Protein AF-A0A242DGH8-F1 (afdb_monomer_lite)

Structure (mmCIF, N/CA/C/O backbone):
data_AF-A0A242DGH8-F1
#
_entry.id   AF-A0A242DGH8-F1
#
loop_
_atom_site.group_PDB
_atom_site.id
_atom_site.type_symbol
_atom_site.label_atom_id
_atom_site.label_alt_id
_atom_site.label_comp_id
_atom_site.label_asym_id
_atom_site.label_entity_id
_atom_site.label_seq_id
_atom_site.pdbx_PDB_ins_code
_atom_site.Cartn_x
_atom_site.Cartn_y
_atom_site.Cartn_z
_atom_site.occupancy
_atom_site.B_iso_or_equiv
_atom_site.auth_seq_id
_atom_site.auth_comp_id
_atom_site.auth_asym_id
_atom_site.auth_atom_id
_atom_site.pdbx_PDB_model_num
ATOM 1 N N . MET A 1 1 ? 11.664 72.817 41.010 1.00 41.56 1 MET A N 1
ATOM 2 C CA . MET A 1 1 ? 10.674 72.096 40.176 1.00 41.56 1 MET A CA 1
ATOM 3 C C . MET A 1 1 ? 11.429 71.097 39.305 1.00 41.56 1 MET A C 1
ATOM 5 O O . MET A 1 1 ? 12.242 71.531 38.505 1.00 41.56 1 MET A O 1
ATOM 9 N N . LYS A 1 2 ? 11.275 69.780 39.518 1.00 47.41 2 LYS A N 1
ATOM 10 C CA . LYS A 1 2 ? 11.929 68.752 38.681 1.00 47.41 2 LYS A CA 1
ATOM 11 C C . LYS A 1 2 ? 10.976 68.347 37.551 1.00 47.41 2 LYS A C 1
ATOM 13 O O . LYS A 1 2 ? 9.856 67.927 37.830 1.00 47.41 2 LYS A O 1
ATOM 18 N N . ASN A 1 3 ? 11.429 68.499 36.306 1.00 51.12 3 ASN A N 1
ATOM 19 C CA . ASN A 1 3 ? 10.694 68.179 35.079 1.00 51.12 3 ASN A CA 1
ATOM 20 C C . ASN A 1 3 ? 10.286 66.696 35.050 1.00 51.12 3 ASN A C 1
ATOM 22 O O . ASN A 1 3 ? 11.120 65.825 34.815 1.00 51.12 3 ASN A O 1
ATOM 26 N N . LYS A 1 4 ? 8.997 66.404 35.262 1.00 53.72 4 LYS A N 1
ATOM 27 C CA . LYS A 1 4 ? 8.417 65.048 35.190 1.00 53.72 4 LYS A CA 1
ATOM 28 C C . LYS A 1 4 ? 7.975 64.635 33.772 1.00 53.72 4 LYS A C 1
ATOM 30 O O . LYS A 1 4 ? 7.229 63.676 33.627 1.00 53.72 4 LYS A O 1
ATOM 35 N N . ASN A 1 5 ? 8.453 65.309 32.723 1.00 55.81 5 ASN A N 1
ATOM 36 C CA . ASN A 1 5 ? 7.985 65.077 31.346 1.00 55.81 5 ASN A CA 1
ATOM 37 C C . ASN A 1 5 ? 8.895 64.155 30.509 1.00 55.81 5 ASN A C 1
ATOM 39 O O . ASN A 1 5 ? 8.556 63.847 29.373 1.00 55.81 5 ASN A O 1
ATOM 43 N N . GLY A 1 6 ? 10.031 63.691 31.046 1.00 59.19 6 GLY A N 1
ATOM 44 C CA . GLY A 1 6 ? 11.003 62.885 30.286 1.00 59.19 6 GLY A CA 1
ATOM 45 C C . GLY A 1 6 ? 10.765 61.368 30.283 1.00 59.19 6 GLY A C 1
ATOM 46 O O . GLY A 1 6 ? 11.287 60.678 29.418 1.00 59.19 6 GLY A O 1
ATOM 47 N N . ILE A 1 7 ? 9.984 60.836 31.230 1.00 63.03 7 ILE A N 1
ATOM 48 C CA . ILE A 1 7 ? 9.829 59.377 31.426 1.00 63.03 7 ILE A CA 1
ATOM 49 C C . ILE A 1 7 ? 8.569 58.843 30.725 1.00 63.03 7 ILE A C 1
ATOM 51 O O . ILE A 1 7 ? 8.541 57.704 30.267 1.00 63.03 7 ILE A O 1
ATOM 55 N N . LEU A 1 8 ? 7.539 59.682 30.585 1.00 63.22 8 LEU A N 1
ATOM 56 C CA . LEU A 1 8 ? 6.268 59.322 29.957 1.00 63.22 8 LEU A CA 1
ATOM 57 C C . LEU A 1 8 ? 6.404 58.826 28.499 1.00 63.22 8 LEU A C 1
ATOM 59 O O . LEU A 1 8 ? 5.854 57.766 28.206 1.00 63.22 8 LEU A O 1
ATOM 63 N N . PRO A 1 9 ? 7.149 59.494 27.592 1.00 68.50 9 PRO A N 1
ATOM 64 C CA . PRO A 1 9 ? 7.299 58.997 26.221 1.00 68.50 9 PRO A CA 1
ATOM 65 C C . PRO A 1 9 ? 8.072 57.671 26.151 1.00 68.50 9 PRO A C 1
ATOM 67 O O . PRO A 1 9 ? 7.765 56.829 25.312 1.00 68.50 9 PRO A O 1
ATOM 70 N N . ILE A 1 10 ? 9.017 57.450 27.070 1.00 69.81 10 ILE A N 1
ATOM 71 C CA . ILE A 1 10 ? 9.783 56.199 27.161 1.00 69.81 10 ILE A CA 1
ATOM 72 C C . ILE A 1 10 ? 8.872 55.055 27.620 1.00 69.81 10 ILE A C 1
ATOM 74 O O . ILE A 1 10 ? 8.892 53.987 27.018 1.00 69.81 10 ILE A O 1
ATOM 78 N N . LEU A 1 11 ? 8.021 55.293 28.625 1.00 68.12 11 LEU A N 1
ATOM 79 C CA . LEU A 1 11 ? 7.022 54.324 29.095 1.00 68.12 11 LEU A CA 1
ATOM 80 C C . LEU A 1 11 ? 5.982 53.968 28.020 1.00 68.12 11 LEU A C 1
ATOM 82 O O . LEU A 1 11 ? 5.580 52.814 27.912 1.00 68.12 11 LEU A O 1
ATOM 86 N N . LEU A 1 12 ? 5.553 54.936 27.205 1.00 73.62 12 LEU A N 1
ATOM 87 C CA . LEU A 1 12 ? 4.636 54.679 26.088 1.00 73.62 12 LEU A CA 1
ATOM 88 C C . LEU A 1 12 ? 5.301 53.870 24.963 1.00 73.62 12 LEU A C 1
ATOM 90 O O . LEU A 1 12 ? 4.677 52.961 24.409 1.00 73.62 12 LEU A O 1
ATOM 94 N N . MET A 1 13 ? 6.567 54.156 24.644 1.00 70.62 13 MET A N 1
ATOM 95 C CA . MET A 1 13 ? 7.325 53.378 23.658 1.00 70.62 13 MET A CA 1
ATOM 96 C C . MET A 1 13 ? 7.580 51.943 24.123 1.00 70.62 13 MET A C 1
ATOM 98 O O . MET A 1 13 ? 7.425 51.012 23.333 1.00 70.62 13 MET A O 1
ATOM 102 N N . THR A 1 14 ? 7.926 51.732 25.395 1.00 72.81 14 THR A N 1
ATOM 103 C CA . THR A 1 14 ? 8.126 50.373 25.921 1.00 72.81 14 THR A CA 1
ATOM 104 C C . THR A 1 14 ? 6.818 49.593 25.967 1.00 72.81 14 THR A C 1
ATOM 106 O O . THR A 1 14 ? 6.801 48.427 25.589 1.00 72.81 14 THR A O 1
ATOM 109 N N . LEU A 1 15 ? 5.701 50.226 26.337 1.00 80.69 15 LEU A N 1
ATOM 110 C CA . LEU A 1 15 ? 4.400 49.555 26.364 1.00 80.69 15 LEU A CA 1
ATOM 111 C C . LEU A 1 15 ? 3.930 49.143 24.961 1.00 80.69 15 LEU A C 1
ATOM 113 O O . LEU A 1 15 ? 3.464 48.024 24.777 1.00 80.69 15 LEU A O 1
ATOM 117 N N . THR A 1 16 ? 4.087 50.019 23.965 1.00 76.00 16 THR A N 1
ATOM 118 C CA . THR A 1 16 ? 3.682 49.743 22.572 1.00 76.00 16 THR A CA 1
ATOM 119 C C . THR A 1 16 ? 4.557 48.692 21.890 1.00 76.00 16 THR A C 1
ATOM 121 O O . THR A 1 16 ? 4.058 47.867 21.127 1.00 76.00 16 THR A O 1
ATOM 124 N N . THR A 1 17 ? 5.855 48.664 22.193 1.00 74.44 17 THR A N 1
ATOM 125 C CA . THR A 1 17 ? 6.743 47.596 21.710 1.00 74.44 17 THR A CA 1
ATOM 126 C C . THR A 1 17 ? 6.428 46.257 22.375 1.00 74.44 17 THR A C 1
ATOM 128 O O . THR A 1 17 ? 6.360 45.243 21.681 1.00 74.44 17 THR A O 1
ATOM 131 N N . LEU A 1 18 ? 6.134 46.234 23.681 1.00 79.12 18 LEU A N 1
ATOM 132 C CA . LEU A 1 18 ? 5.749 45.003 24.379 1.00 79.12 18 LEU A CA 1
ATOM 133 C C . LEU A 1 18 ? 4.418 44.428 23.867 1.00 79.12 18 LEU A C 1
ATOM 135 O O . LEU A 1 18 ? 4.283 43.211 23.715 1.00 79.12 18 LEU A O 1
ATOM 139 N N . THR A 1 19 ? 3.434 45.284 23.567 1.00 76.88 19 THR A N 1
ATOM 140 C CA . THR A 1 19 ? 2.148 44.836 23.009 1.00 76.88 19 THR A CA 1
ATOM 141 C C . THR A 1 19 ? 2.292 44.330 21.578 1.00 76.88 19 THR A C 1
ATOM 143 O O . THR A 1 19 ? 1.688 43.318 21.236 1.00 76.88 19 THR A O 1
ATOM 146 N N . ALA A 1 20 ? 3.136 44.958 20.755 1.00 78.94 20 ALA A N 1
ATOM 147 C CA . ALA A 1 20 ? 3.414 44.481 19.401 1.00 78.94 20 ALA A CA 1
ATOM 148 C C . ALA A 1 20 ? 4.108 43.107 19.403 1.00 78.94 20 ALA A C 1
ATOM 150 O O . ALA A 1 20 ? 3.718 42.221 18.642 1.00 78.94 20 ALA A O 1
ATOM 151 N N . ILE A 1 21 ? 5.085 42.903 20.294 1.00 80.50 21 ILE A N 1
ATOM 152 C CA . ILE A 1 21 ? 5.788 41.619 20.440 1.00 80.50 21 ILE A CA 1
ATOM 153 C C . ILE A 1 21 ? 4.828 40.527 20.919 1.00 80.50 21 ILE A C 1
ATOM 155 O O . ILE A 1 21 ? 4.822 39.432 20.361 1.00 80.50 21 ILE A O 1
ATOM 159 N N . THR A 1 22 ? 3.987 40.816 21.916 1.00 77.12 22 THR A N 1
ATOM 160 C CA . THR A 1 22 ? 3.023 39.827 22.429 1.00 77.12 22 THR A CA 1
ATOM 161 C C . THR A 1 22 ? 1.943 39.488 21.401 1.00 77.12 22 THR A C 1
ATOM 163 O O . THR A 1 22 ? 1.625 38.309 21.246 1.00 77.12 22 THR A O 1
ATOM 166 N N . LEU A 1 23 ? 1.438 40.463 20.631 1.00 77.81 23 LEU A N 1
ATOM 167 C CA . LEU A 1 23 ? 0.514 40.190 19.522 1.00 77.81 23 LEU A CA 1
ATOM 168 C C . LEU A 1 23 ? 1.163 39.324 18.441 1.00 77.81 23 LEU A C 1
ATOM 170 O O . LEU A 1 23 ? 0.546 38.373 17.965 1.00 77.81 23 LEU A O 1
ATOM 174 N N . TRP A 1 24 ? 2.401 39.641 18.057 1.00 80.56 24 TRP A N 1
ATOM 175 C CA . TRP A 1 24 ? 3.125 38.882 17.042 1.00 80.56 24 TRP A CA 1
ATOM 176 C C . TRP A 1 24 ? 3.386 37.447 17.503 1.00 80.56 24 TRP A C 1
ATOM 178 O O . TRP A 1 24 ? 3.066 36.511 16.776 1.00 80.56 24 TRP A O 1
ATOM 188 N N . TYR A 1 25 ? 3.857 37.262 18.739 1.00 77.00 25 TYR A N 1
ATOM 189 C CA . TYR A 1 25 ? 4.059 35.944 19.341 1.00 77.00 25 TYR A CA 1
ATOM 190 C C . TYR A 1 25 ? 2.759 35.128 19.373 1.00 77.00 25 TYR A C 1
ATOM 192 O O . TYR A 1 25 ? 2.745 33.968 18.970 1.00 77.00 25 TYR A O 1
ATOM 200 N N . PHE A 1 26 ? 1.636 35.746 19.756 1.00 74.00 26 PHE A N 1
ATOM 201 C CA . PHE A 1 26 ? 0.337 35.071 19.790 1.00 74.00 26 PHE A CA 1
ATOM 202 C C . PHE A 1 26 ? -0.171 34.690 18.392 1.00 74.00 26 PHE A C 1
ATOM 204 O O . PHE A 1 26 ? -0.739 33.614 18.212 1.00 74.00 26 PHE A O 1
ATOM 211 N N . LEU A 1 27 ? 0.049 35.545 17.387 1.00 69.69 27 LEU A N 1
ATOM 212 C CA . LEU A 1 27 ? -0.307 35.262 15.994 1.00 69.69 27 LEU A CA 1
ATOM 213 C C . LEU A 1 27 ? 0.568 34.162 15.386 1.00 69.69 27 LEU A C 1
ATOM 215 O O . LEU A 1 27 ? 0.045 33.311 14.669 1.00 69.69 27 LEU A O 1
ATOM 219 N N . VAL A 1 28 ? 1.871 34.152 15.683 1.00 70.56 28 VAL A N 1
ATOM 220 C CA . VAL A 1 28 ? 2.798 33.100 15.241 1.00 70.56 28 VAL A CA 1
ATOM 221 C C . VAL A 1 28 ? 2.423 31.767 15.878 1.00 70.56 28 VAL A C 1
ATOM 223 O O . VAL A 1 28 ? 2.199 30.811 15.143 1.00 70.56 28 VAL A O 1
ATOM 226 N N . ILE A 1 29 ? 2.214 31.724 17.199 1.00 66.88 29 ILE A N 1
ATOM 227 C CA . ILE A 1 29 ? 1.790 30.502 17.899 1.00 66.88 29 ILE A CA 1
ATOM 228 C C . ILE A 1 29 ? 0.443 30.009 17.392 1.00 66.88 29 ILE A C 1
ATOM 230 O O . ILE A 1 29 ? 0.299 28.825 17.116 1.00 66.88 29 ILE A O 1
ATOM 234 N N . LYS A 1 30 ? -0.556 30.885 17.223 1.00 61.06 30 LYS A N 1
ATOM 235 C CA . LYS A 1 30 ? -1.845 30.460 16.658 1.00 61.06 30 LYS A CA 1
ATOM 236 C C . LYS A 1 30 ? -1.694 29.910 15.246 1.00 61.06 30 LYS A C 1
ATOM 238 O O . LYS A 1 30 ? -2.382 28.958 14.902 1.00 61.06 30 LYS A O 1
ATOM 243 N N . LYS A 1 31 ? -0.823 30.500 14.426 1.00 53.38 31 LYS A N 1
ATOM 244 C CA . LYS A 1 31 ? -0.584 30.046 13.054 1.00 53.38 31 LYS A CA 1
ATOM 245 C C . LYS A 1 31 ? 0.166 28.714 13.016 1.00 53.38 31 LYS A C 1
ATOM 247 O O . LYS A 1 31 ? -0.149 27.886 12.168 1.00 53.38 31 LYS A O 1
ATOM 252 N N . GLU A 1 32 ? 1.125 28.500 13.910 1.00 51.72 32 GLU A N 1
ATOM 253 C CA . GLU A 1 32 ? 1.829 27.222 14.062 1.00 51.72 32 GLU A CA 1
ATOM 254 C C . GLU A 1 32 ? 0.907 26.142 14.632 1.00 51.72 32 GLU A C 1
ATOM 256 O O . GLU A 1 32 ? 0.823 25.060 14.061 1.00 51.72 32 GLU A O 1
ATOM 261 N N . ASN A 1 33 ? 0.114 26.461 15.656 1.00 50.31 33 ASN A N 1
ATOM 262 C CA . ASN A 1 33 ? -0.884 25.547 16.212 1.00 50.31 33 ASN A CA 1
ATOM 263 C C . ASN A 1 33 ? -1.972 25.199 15.191 1.00 50.31 33 ASN A C 1
ATOM 265 O O . ASN A 1 33 ? -2.314 24.033 15.069 1.00 50.31 33 ASN A O 1
ATOM 269 N N . ALA A 1 34 ? -2.457 26.160 14.398 1.00 48.59 34 ALA A N 1
ATOM 270 C CA . ALA A 1 34 ? -3.419 25.888 13.329 1.00 48.59 34 ALA A CA 1
ATOM 271 C C . ALA A 1 34 ? -2.808 25.042 12.200 1.00 48.59 34 ALA A C 1
ATOM 273 O O . ALA A 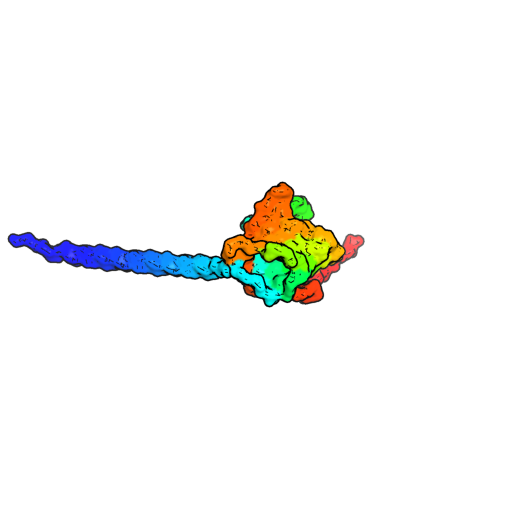1 34 ? -3.488 24.204 11.616 1.00 48.59 34 ALA A O 1
ATOM 274 N N . LYS A 1 35 ? -1.517 25.225 11.890 1.00 46.31 35 LYS A N 1
ATOM 275 C CA . LYS A 1 35 ? -0.805 24.338 10.959 1.00 46.31 35 LYS A CA 1
ATOM 276 C C . LYS A 1 35 ? -0.661 22.920 11.521 1.00 46.31 35 LYS A C 1
ATOM 278 O O . LYS A 1 35 ? -0.811 21.972 10.757 1.00 46.31 35 LYS A O 1
ATOM 283 N N . ASN A 1 36 ? -0.438 22.782 12.827 1.00 42.06 36 ASN A N 1
ATOM 284 C CA . ASN A 1 36 ? -0.327 21.488 13.503 1.00 42.06 36 ASN A CA 1
ATOM 285 C C . ASN A 1 36 ? -1.693 20.796 13.701 1.00 42.06 36 ASN A C 1
ATOM 287 O O . ASN A 1 36 ? -1.773 19.579 13.575 1.00 42.06 36 ASN A O 1
ATOM 291 N N . GLU A 1 37 ? -2.784 21.539 13.915 1.00 41.31 37 GLU A N 1
ATOM 292 C CA . GLU A 1 37 ? -4.157 20.996 13.938 1.00 41.31 37 GLU A CA 1
ATOM 293 C C . GLU A 1 37 ? -4.604 20.485 12.561 1.00 41.31 37 GLU A C 1
ATOM 295 O O . GLU A 1 37 ? -5.352 19.517 12.474 1.00 41.31 37 GLU A O 1
ATOM 300 N N . ILE A 1 38 ? -4.136 21.096 11.466 1.00 44.41 38 ILE A N 1
ATOM 301 C CA . ILE A 1 38 ? -4.452 20.623 10.108 1.00 44.41 38 ILE A CA 1
ATOM 302 C C . ILE A 1 38 ? -3.679 19.337 9.763 1.00 44.41 38 ILE A C 1
ATOM 304 O O . ILE A 1 38 ? -4.169 18.551 8.953 1.00 44.41 38 ILE A O 1
ATOM 308 N N . ALA A 1 39 ? -2.520 19.100 10.388 1.00 44.94 39 ALA A N 1
ATOM 309 C CA . ALA A 1 39 ? -1.760 17.858 10.230 1.00 44.94 39 ALA A CA 1
ATOM 310 C C . ALA A 1 39 ? -2.375 16.678 11.015 1.00 44.94 39 ALA A C 1
ATOM 312 O O . ALA A 1 39 ? -2.315 15.549 10.553 1.00 44.94 39 ALA A O 1
ATOM 313 N N . ASN A 1 40 ? -3.055 16.938 12.139 1.00 45.75 40 ASN A N 1
ATOM 314 C CA . ASN A 1 40 ? -3.708 15.923 12.978 1.00 45.75 40 ASN A CA 1
ATOM 315 C C . A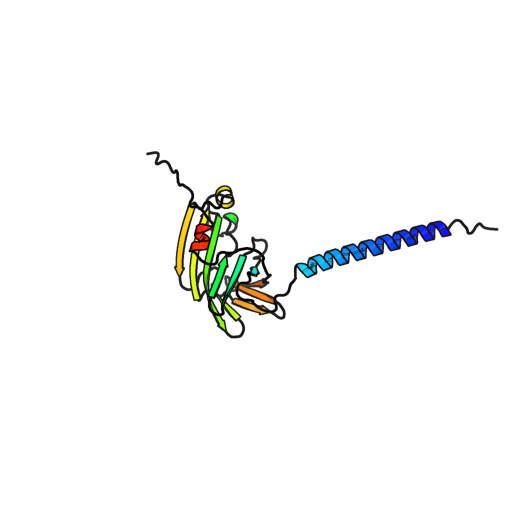SN A 1 40 ? -5.226 15.858 12.752 1.00 45.75 40 ASN A C 1
ATOM 317 O O . ASN A 1 40 ? -6.016 16.043 13.680 1.00 45.75 40 ASN A O 1
ATOM 321 N N . ARG A 1 41 ? -5.681 15.571 11.528 1.00 57.38 41 ARG A N 1
ATOM 322 C CA . ARG A 1 41 ? -7.069 15.104 11.374 1.00 57.38 41 ARG A CA 1
ATOM 323 C C . ARG A 1 41 ? -7.138 13.648 11.816 1.00 57.38 41 ARG A C 1
ATOM 325 O O . ARG A 1 41 ? -7.010 12.746 10.995 1.00 57.38 41 ARG A O 1
ATOM 332 N N . GLU A 1 42 ? -7.310 13.465 13.124 1.00 65.62 42 GLU A N 1
ATOM 333 C CA . GLU A 1 42 ? -7.691 12.201 13.753 1.00 65.62 42 GLU A CA 1
ATOM 334 C C . GLU A 1 42 ? -8.753 11.499 12.891 1.00 65.62 42 GLU A C 1
ATOM 336 O O . GLU A 1 42 ? -9.804 12.066 12.578 1.00 65.62 42 GLU A O 1
ATOM 341 N N . ILE A 1 43 ? -8.446 10.282 12.441 1.00 74.12 43 ILE A N 1
ATOM 342 C CA . ILE A 1 43 ? -9.384 9.461 11.680 1.00 74.12 43 ILE A CA 1
ATOM 343 C C . ILE A 1 43 ? -10.190 8.669 12.698 1.00 74.12 43 ILE A C 1
ATOM 345 O O . ILE A 1 43 ? -9.661 7.760 13.334 1.00 74.12 43 ILE A O 1
ATOM 349 N N . THR A 1 44 ? -11.467 9.008 12.840 1.00 76.19 44 THR A N 1
ATOM 350 C CA . THR A 1 44 ? -12.392 8.313 13.745 1.00 76.19 44 THR A CA 1
ATOM 351 C C . THR A 1 44 ? -13.132 7.162 13.067 1.00 76.19 44 THR A C 1
ATOM 353 O O . THR A 1 44 ? -13.643 6.284 13.750 1.00 76.19 44 THR A O 1
ATOM 356 N N . GLU A 1 45 ? -13.174 7.145 11.733 1.00 85.12 45 GLU A N 1
ATOM 357 C CA . GLU A 1 45 ? -13.840 6.125 10.919 1.00 85.12 45 GLU A CA 1
ATOM 358 C C . GLU A 1 45 ? -13.081 5.884 9.606 1.00 85.12 45 GLU A C 1
ATOM 360 O O . GLU A 1 45 ? -12.500 6.817 9.039 1.00 85.12 45 GLU A O 1
ATOM 365 N N . ILE A 1 46 ? -13.117 4.642 9.121 1.00 88.00 46 ILE A N 1
ATOM 366 C CA . ILE A 1 46 ? -12.664 4.282 7.776 1.00 88.00 46 ILE A CA 1
ATOM 367 C C . ILE A 1 46 ? -13.828 4.484 6.805 1.00 88.00 46 ILE A C 1
ATOM 369 O O . ILE A 1 46 ? -14.920 3.959 7.005 1.00 88.00 46 ILE A O 1
ATOM 373 N N . VAL A 1 47 ? -13.580 5.243 5.745 1.00 91.19 47 VAL A N 1
ATOM 374 C CA . VAL A 1 47 ? -14.519 5.513 4.659 1.00 91.19 47 VAL A CA 1
ATOM 375 C C . VAL A 1 47 ? -14.035 4.762 3.427 1.00 91.19 47 VAL A C 1
ATOM 377 O O . VAL A 1 47 ? -12.926 4.993 2.941 1.00 91.19 47 VAL A O 1
ATOM 380 N N . TYR A 1 48 ? -14.866 3.867 2.901 1.00 92.00 48 TYR A N 1
ATOM 381 C CA . TYR A 1 48 ? -14.523 3.110 1.701 1.00 92.00 48 TYR A CA 1
ATOM 382 C C . TYR A 1 48 ? -14.274 4.031 0.502 1.00 92.00 48 TYR A C 1
ATOM 384 O O . TYR A 1 48 ? -14.997 5.001 0.267 1.00 92.00 48 TYR A O 1
ATOM 392 N N . GLY A 1 49 ? -13.215 3.732 -0.246 1.00 91.19 49 GLY A N 1
ATOM 393 C CA . GLY A 1 49 ? -12.719 4.538 -1.358 1.00 91.19 49 GLY A CA 1
ATOM 394 C C . GLY A 1 49 ? -11.787 5.686 -0.958 1.00 91.19 49 GLY A C 1
ATOM 395 O O . GLY A 1 49 ? -11.059 6.177 -1.822 1.00 91.19 49 GLY A O 1
ATOM 396 N N . GLU A 1 50 ? -11.739 6.099 0.315 1.00 93.81 50 GLU A N 1
ATOM 397 C CA . GLU A 1 50 ? -10.729 7.058 0.773 1.00 93.81 50 GLU A CA 1
ATOM 398 C C . GLU A 1 50 ? -9.348 6.404 0.907 1.00 93.81 50 GLU A C 1
ATOM 400 O O . GLU A 1 50 ? -9.206 5.218 1.213 1.00 93.81 50 GLU A O 1
ATOM 405 N N . ILE A 1 51 ? -8.310 7.208 0.671 1.00 94.50 51 ILE A N 1
ATOM 406 C CA . ILE A 1 51 ? -6.916 6.768 0.690 1.00 94.50 51 ILE A CA 1
ATOM 407 C C . ILE A 1 51 ? -6.272 7.259 1.978 1.00 94.50 51 ILE A C 1
ATOM 409 O O . ILE A 1 51 ? -6.365 8.435 2.333 1.00 94.50 51 ILE A O 1
ATOM 413 N N . TYR A 1 52 ? -5.575 6.356 2.648 1.00 93.12 52 TYR A N 1
ATOM 414 C CA . TYR A 1 52 ? -4.869 6.603 3.892 1.00 93.12 52 TYR A CA 1
ATOM 415 C C . TYR A 1 52 ? -3.376 6.405 3.680 1.00 93.12 52 TYR A C 1
ATOM 417 O O . TYR A 1 52 ? -2.963 5.472 2.996 1.00 93.12 52 TYR A O 1
ATOM 425 N N . SER A 1 53 ? -2.559 7.281 4.250 1.00 92.62 53 SER A N 1
ATOM 426 C CA . SER A 1 53 ? -1.109 7.137 4.295 1.00 92.62 53 SER A CA 1
ATOM 427 C C . SER A 1 53 ? -0.635 6.709 5.675 1.00 92.62 53 SER A C 1
ATOM 429 O O . SER A 1 53 ? -1.226 7.096 6.681 1.00 92.62 53 SER A O 1
ATOM 431 N N . PHE A 1 54 ? 0.466 5.967 5.705 1.00 88.94 54 PHE A N 1
ATOM 432 C CA . PHE A 1 54 ? 1.228 5.643 6.907 1.00 88.94 54 PHE A CA 1
ATOM 433 C C . PHE A 1 54 ? 2.716 5.905 6.648 1.00 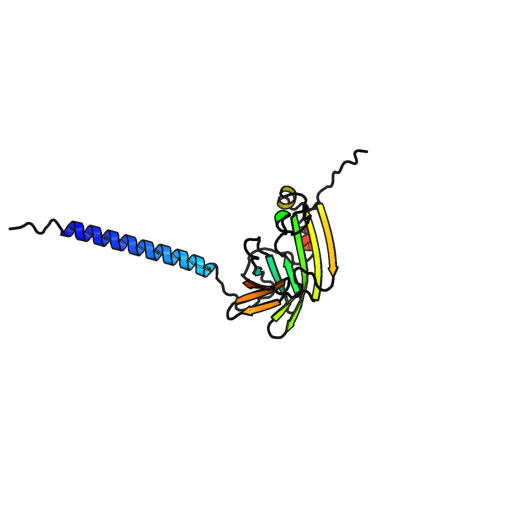88.94 54 PHE A C 1
ATOM 435 O O . PHE A 1 54 ? 3.196 5.758 5.521 1.00 88.9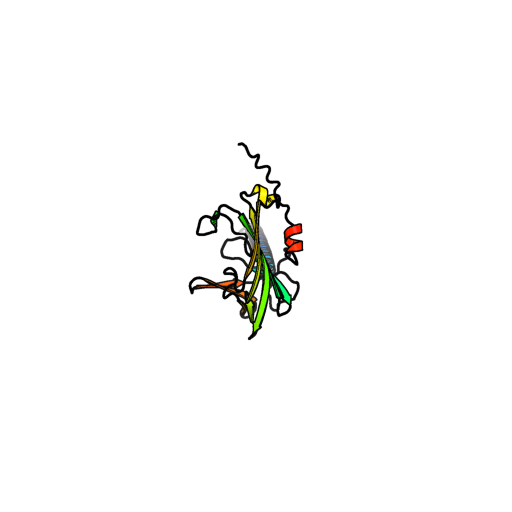4 54 PHE A O 1
ATOM 442 N N . ILE A 1 55 ? 3.450 6.337 7.674 1.00 83.12 55 ILE A N 1
ATOM 443 C CA . ILE A 1 55 ? 4.867 6.706 7.555 1.00 83.12 55 ILE A CA 1
ATOM 444 C C . ILE A 1 55 ? 5.701 5.741 8.390 1.00 83.12 55 ILE A C 1
ATOM 446 O O . ILE A 1 55 ? 5.663 5.784 9.619 1.00 83.12 55 ILE A O 1
ATOM 450 N N . GLU A 1 56 ? 6.487 4.895 7.729 1.00 72.50 56 GLU A N 1
ATOM 451 C CA . GLU A 1 56 ? 7.493 4.075 8.402 1.00 72.50 56 GLU A CA 1
ATOM 452 C C . GLU A 1 56 ? 8.714 4.968 8.708 1.00 72.50 56 GLU A C 1
ATOM 454 O O . GLU A 1 56 ? 9.202 5.676 7.832 1.00 72.50 56 GLU A O 1
ATOM 459 N N . GLN A 1 57 ? 9.143 5.027 9.973 1.00 53.97 57 GLN A N 1
ATOM 460 C CA . GLN A 1 57 ? 10.131 5.965 10.548 1.00 53.97 57 GLN A CA 1
ATOM 461 C C . GLN A 1 57 ? 11.167 6.552 9.560 1.00 53.97 57 GLN A C 1
ATOM 463 O O . GLN A 1 57 ? 12.147 5.903 9.210 1.00 53.97 57 GLN A O 1
ATOM 468 N N . GLY A 1 58 ? 10.975 7.811 9.144 1.00 53.56 58 GLY A N 1
ATOM 469 C CA . GLY A 1 58 ? 11.932 8.548 8.302 1.00 53.56 58 GLY A CA 1
ATOM 470 C C . GLY A 1 58 ? 11.962 8.154 6.818 1.00 53.56 58 GLY A C 1
ATOM 471 O O . GLY A 1 58 ? 12.764 8.705 6.067 1.00 53.56 58 GLY A O 1
ATOM 472 N N . THR A 1 59 ? 11.093 7.240 6.384 1.00 61.53 59 THR A N 1
ATOM 473 C CA . THR A 1 59 ? 10.994 6.765 4.997 1.00 61.53 59 THR A CA 1
ATOM 474 C C . THR A 1 59 ? 9.826 7.411 4.240 1.00 61.53 59 THR A C 1
ATOM 476 O O . THR A 1 59 ? 9.081 8.244 4.766 1.00 61.53 59 THR A O 1
ATOM 479 N N . ARG A 1 60 ? 9.688 7.057 2.956 1.00 70.38 60 ARG A N 1
ATOM 480 C CA . ARG A 1 60 ? 8.576 7.478 2.093 1.00 70.38 60 ARG A CA 1
ATOM 481 C C . ARG A 1 60 ? 7.255 6.918 2.634 1.00 70.38 60 ARG A C 1
ATOM 483 O O . ARG A 1 60 ? 7.211 5.792 3.111 1.00 70.38 60 ARG A O 1
ATOM 490 N N . SER A 1 61 ? 6.169 7.680 2.521 1.00 84.94 61 SER A N 1
ATOM 491 C CA . SER A 1 61 ? 4.840 7.219 2.942 1.00 84.94 61 SER A CA 1
ATOM 492 C C . SER A 1 61 ? 4.377 6.006 2.128 1.00 84.94 61 SER A C 1
ATOM 494 O O . SER A 1 61 ? 4.480 6.018 0.899 1.00 84.94 61 SER A O 1
ATOM 496 N N . GLY A 1 62 ? 3.825 5.003 2.811 1.00 89.06 62 GLY A N 1
ATOM 497 C CA . GLY A 1 62 ? 2.983 3.971 2.211 1.00 89.06 62 GLY A CA 1
ATOM 498 C C . GLY A 1 62 ? 1.520 4.415 2.178 1.00 89.06 62 GLY A C 1
ATOM 499 O O . GLY A 1 62 ? 1.132 5.349 2.885 1.00 89.06 62 GLY A O 1
ATOM 500 N N . TYR A 1 63 ? 0.710 3.762 1.347 1.00 92.62 63 TYR A N 1
ATOM 501 C CA . TYR A 1 63 ? -0.699 4.088 1.131 1.00 92.62 63 TYR A CA 1
ATOM 502 C C . TYR A 1 63 ? -1.577 2.838 1.157 1.00 92.62 63 TYR A C 1
ATOM 504 O O . TYR A 1 63 ? -1.179 1.784 0.662 1.00 92.62 63 TYR A O 1
ATOM 512 N N . ILE A 1 64 ? -2.795 2.981 1.673 1.00 93.12 64 ILE A N 1
ATOM 513 C CA . ILE A 1 64 ? -3.830 1.947 1.702 1.00 93.12 64 ILE A CA 1
ATOM 514 C C . ILE A 1 64 ? -5.200 2.563 1.395 1.00 93.12 64 ILE A C 1
ATOM 516 O O . ILE A 1 64 ? -5.491 3.686 1.802 1.00 93.12 64 ILE A O 1
ATOM 520 N N . LYS A 1 65 ? -6.042 1.838 0.661 1.00 95.12 65 LYS A N 1
ATOM 521 C CA . LYS A 1 65 ? -7.423 2.202 0.329 1.00 95.12 65 LYS A CA 1
ATOM 522 C C . LYS A 1 65 ? -8.316 0.997 0.554 1.00 95.12 65 LYS A C 1
ATOM 524 O O . LYS A 1 65 ? -8.139 -0.018 -0.113 1.00 95.12 65 LYS A O 1
ATOM 529 N N . PHE A 1 66 ? -9.286 1.114 1.448 1.00 92.88 66 PHE A N 1
ATOM 530 C CA . PHE A 1 66 ? -10.300 0.077 1.626 1.00 92.88 66 PHE A CA 1
ATOM 531 C C . PHE A 1 66 ? -11.371 0.232 0.553 1.00 92.88 66 PHE A C 1
ATOM 533 O O . PHE A 1 66 ? -11.879 1.334 0.346 1.00 92.88 66 PHE A O 1
ATOM 540 N N . ILE A 1 67 ? -11.678 -0.850 -0.154 1.00 93.81 67 ILE A N 1
ATOM 541 C CA . ILE A 1 67 ? -12.742 -0.871 -1.165 1.00 93.81 67 ILE A CA 1
ATOM 542 C C . ILE A 1 67 ? -14.077 -1.193 -0.496 1.00 93.81 67 ILE A C 1
ATOM 544 O O . ILE A 1 67 ? -15.084 -0.558 -0.798 1.00 93.81 67 ILE A O 1
ATOM 548 N N . ASP A 1 68 ? -14.046 -2.138 0.437 1.00 90.81 68 ASP A N 1
ATOM 549 C CA . ASP A 1 68 ? -15.162 -2.598 1.254 1.00 90.81 68 ASP A CA 1
ATOM 550 C C . ASP A 1 68 ? -14.612 -3.289 2.524 1.00 90.81 68 ASP A C 1
ATOM 552 O O . ASP A 1 68 ? -13.449 -3.097 2.891 1.00 90.81 68 ASP A O 1
ATOM 556 N N . GLU A 1 69 ? -15.455 -4.062 3.216 1.00 88.12 69 GLU A N 1
ATOM 557 C CA . GLU A 1 69 ? -15.099 -4.812 4.433 1.00 88.12 69 GLU A CA 1
ATOM 558 C C . GLU A 1 69 ? -14.174 -6.011 4.181 1.00 88.12 69 GLU A C 1
ATOM 560 O O . GLU A 1 69 ? -13.577 -6.522 5.129 1.00 88.12 69 GLU A O 1
ATOM 565 N N . GLU A 1 70 ? -14.056 -6.460 2.930 1.00 90.38 70 GLU A N 1
ATOM 566 C CA . GLU A 1 70 ? -13.357 -7.689 2.545 1.00 90.38 70 GLU A CA 1
ATOM 567 C C . GLU A 1 70 ? -12.134 -7.430 1.656 1.00 90.38 70 GLU A C 1
ATOM 569 O O . GLU A 1 70 ? -11.321 -8.333 1.447 1.00 90.38 70 GLU A O 1
ATOM 574 N N . SER A 1 71 ? -11.993 -6.223 1.105 1.00 92.12 71 SER A N 1
ATOM 575 C CA . SER A 1 71 ? -11.024 -5.909 0.057 1.00 92.12 71 SER A CA 1
ATOM 576 C C . SER A 1 71 ? -10.336 -4.563 0.272 1.00 92.12 71 SER A C 1
ATOM 578 O O . SER A 1 71 ? -10.946 -3.549 0.623 1.00 92.12 71 SER A O 1
ATOM 580 N N . TYR A 1 72 ? -9.042 -4.521 -0.035 1.00 92.75 72 TYR A N 1
ATOM 581 C CA . TYR A 1 72 ? -8.235 -3.310 0.008 1.00 92.75 72 TYR A CA 1
ATOM 582 C C . TYR A 1 72 ? -7.216 -3.265 -1.131 1.00 92.75 72 TYR A C 1
ATOM 584 O O . TYR A 1 72 ? -6.839 -4.276 -1.721 1.00 92.75 72 TYR A O 1
ATOM 592 N N . LEU A 1 73 ? -6.736 -2.059 -1.408 1.00 93.94 73 LEU A N 1
ATOM 593 C CA . LEU A 1 73 ? -5.601 -1.797 -2.277 1.00 93.94 73 LEU A CA 1
ATOM 594 C C . LEU A 1 73 ? -4.496 -1.136 -1.469 1.00 93.94 73 LEU A C 1
ATOM 596 O O . LEU A 1 73 ? -4.777 -0.304 -0.605 1.00 93.94 73 LEU A O 1
ATOM 600 N N . ALA A 1 74 ? -3.243 -1.461 -1.757 1.00 91.81 74 ALA A N 1
ATOM 601 C CA . ALA A 1 74 ? -2.114 -0.827 -1.096 1.00 91.81 74 ALA A CA 1
ATOM 602 C C . ALA A 1 74 ? -0.962 -0.531 -2.055 1.00 91.81 74 ALA A C 1
ATOM 604 O O . ALA A 1 74 ? -0.707 -1.251 -3.017 1.00 91.81 74 ALA A O 1
ATOM 605 N N . MET A 1 75 ? -0.251 0.546 -1.748 1.00 90.81 75 MET A N 1
ATOM 606 C CA . MET A 1 75 ? 1.054 0.871 -2.307 1.00 90.81 75 MET A CA 1
ATOM 607 C C . MET A 1 75 ? 1.986 1.123 -1.122 1.00 90.81 75 MET A C 1
ATOM 609 O O . MET A 1 75 ? 2.009 2.251 -0.618 1.00 90.81 75 MET A O 1
ATOM 613 N N . PRO A 1 76 ? 2.687 0.098 -0.605 1.00 85.19 76 PRO A N 1
ATOM 614 C CA . PRO A 1 76 ? 3.649 0.299 0.470 1.00 85.19 76 PRO A CA 1
ATOM 615 C C . PRO A 1 76 ? 4.754 1.269 0.028 1.00 85.19 76 PRO A C 1
ATOM 617 O O . PRO A 1 76 ? 4.865 1.641 -1.146 1.00 85.19 76 PRO A O 1
ATOM 620 N N . SER A 1 77 ? 5.545 1.728 0.993 1.00 77.69 77 SER A N 1
ATOM 621 C CA . SER A 1 77 ? 6.661 2.632 0.737 1.00 77.69 77 SER A CA 1
ATOM 622 C C . SER A 1 77 ? 7.577 2.057 -0.353 1.00 77.69 77 SER A C 1
ATOM 624 O O . SER A 1 77 ? 7.896 0.868 -0.363 1.00 77.69 77 SER A O 1
ATOM 626 N N . THR A 1 78 ? 7.973 2.900 -1.314 1.00 67.44 78 THR A N 1
ATOM 627 C CA . THR A 1 78 ? 8.934 2.500 -2.352 1.00 67.44 78 THR A CA 1
ATOM 628 C C . THR A 1 78 ? 10.212 2.038 -1.670 1.00 67.44 78 THR A C 1
ATOM 630 O O . THR A 1 78 ? 10.804 2.809 -0.906 1.00 67.44 78 THR A O 1
ATOM 633 N N . LYS A 1 79 ? 10.652 0.817 -1.972 1.00 66.00 79 LYS A N 1
ATOM 634 C CA . LYS A 1 79 ? 11.931 0.307 -1.484 1.00 66.00 79 LYS A CA 1
ATOM 635 C C . LYS A 1 79 ? 13.015 0.936 -2.349 1.00 66.00 79 LYS A C 1
ATOM 637 O O . LYS A 1 79 ? 13.058 0.714 -3.556 1.00 66.00 79 LYS A O 1
ATOM 642 N N . SER A 1 80 ? 13.813 1.823 -1.759 1.00 61.34 80 SER A N 1
ATOM 643 C CA . SER A 1 80 ? 15.046 2.277 -2.398 1.00 61.34 80 SER A CA 1
ATOM 644 C C . SER A 1 80 ? 16.121 1.203 -2.235 1.00 61.34 80 SER A C 1
ATOM 646 O O . SER A 1 80 ? 16.100 0.513 -1.212 1.00 61.34 80 SER A O 1
ATOM 648 N N . PRO A 1 81 ? 17.104 1.131 -3.149 1.00 65.44 81 PRO A N 1
ATOM 649 C CA . PRO A 1 81 ? 18.256 0.234 -3.032 1.00 65.44 81 PRO A CA 1
ATOM 650 C C . PRO A 1 81 ? 18.898 0.251 -1.635 1.00 65.44 81 PRO A C 1
ATOM 652 O O . PRO A 1 81 ? 19.206 -0.776 -1.044 1.00 65.44 81 PRO A O 1
ATOM 655 N N . GLU A 1 82 ? 19.003 1.446 -1.049 1.00 55.47 82 GLU A N 1
ATOM 656 C CA . GLU A 1 82 ? 19.616 1.688 0.264 1.00 55.47 82 GLU A CA 1
ATOM 657 C C . GLU A 1 82 ? 18.776 1.212 1.467 1.00 55.47 82 GLU A C 1
ATOM 659 O O . GLU A 1 82 ? 19.298 1.114 2.576 1.00 55.47 82 GLU A O 1
ATOM 664 N N . ALA A 1 83 ? 17.475 0.961 1.282 1.00 52.94 83 ALA A N 1
ATOM 665 C CA . ALA A 1 83 ? 16.539 0.623 2.362 1.00 52.94 83 ALA A CA 1
ATOM 666 C C . ALA A 1 83 ? 16.302 -0.890 2.513 1.00 52.94 83 ALA A C 1
ATOM 668 O O . ALA A 1 83 ? 15.717 -1.325 3.507 1.00 52.94 83 ALA A O 1
ATOM 669 N N . SER A 1 84 ? 16.758 -1.697 1.555 1.00 46.94 84 SER A N 1
ATOM 670 C CA . SER A 1 84 ? 16.672 -3.152 1.625 1.00 46.94 84 SER A CA 1
ATOM 671 C C . SER A 1 84 ? 17.913 -3.702 2.318 1.00 46.94 84 SER A C 1
ATOM 673 O O . SER A 1 84 ? 19.038 -3.544 1.849 1.00 46.94 84 SER A O 1
ATOM 675 N N . PHE A 1 85 ? 17.727 -4.365 3.458 1.00 41.16 85 PHE A N 1
ATOM 676 C CA . PHE A 1 85 ? 18.783 -5.180 4.053 1.00 41.16 85 PHE A CA 1
ATOM 677 C C . PHE A 1 85 ? 19.027 -6.400 3.149 1.00 41.16 85 PHE A C 1
ATOM 679 O O . PHE A 1 85 ? 18.380 -7.431 3.307 1.00 41.16 85 PHE A O 1
ATOM 686 N N . GLY A 1 86 ? 19.943 -6.244 2.191 1.00 41.41 86 GLY A N 1
ATOM 687 C CA . GLY A 1 86 ? 20.309 -7.240 1.181 1.00 41.41 86 GLY A CA 1
ATOM 688 C C . GLY A 1 86 ? 20.070 -6.714 -0.234 1.00 41.41 86 GLY A C 1
ATOM 689 O O . GLY A 1 86 ? 18.958 -6.293 -0.524 1.00 41.41 86 GLY A O 1
ATOM 690 N N . ASP A 1 87 ? 21.136 -6.710 -1.042 1.00 46.81 87 ASP A N 1
ATOM 691 C CA . ASP A 1 87 ? 21.270 -6.647 -2.513 1.00 46.81 87 ASP A CA 1
ATOM 692 C C . ASP A 1 87 ? 20.094 -6.122 -3.369 1.00 46.81 87 ASP A C 1
ATOM 694 O O . ASP A 1 87 ? 19.877 -6.601 -4.480 1.00 46.81 87 ASP A O 1
ATOM 698 N N . ALA A 1 88 ? 19.315 -5.142 -2.912 1.00 54.41 88 ALA A N 1
ATOM 699 C CA . ALA A 1 88 ? 18.338 -4.502 -3.780 1.00 54.41 88 ALA A CA 1
ATOM 700 C C . ALA A 1 88 ? 19.090 -3.549 -4.707 1.00 54.41 88 ALA A C 1
ATOM 702 O O . ALA A 1 88 ? 19.506 -2.466 -4.306 1.00 54.41 88 ALA A O 1
ATOM 703 N N . GLU A 1 89 ? 19.287 -3.981 -5.947 1.00 70.00 89 GLU A N 1
ATOM 704 C CA . GLU A 1 89 ? 19.925 -3.193 -7.006 1.00 70.00 89 GLU A CA 1
ATOM 705 C C . GLU A 1 89 ? 18.939 -2.229 -7.694 1.00 70.00 89 GLU A C 1
ATOM 707 O O . GLU A 1 89 ? 19.335 -1.449 -8.557 1.00 70.00 89 GLU A O 1
ATOM 712 N N . THR A 1 90 ? 17.656 -2.266 -7.315 1.00 80.00 90 THR A N 1
ATOM 713 C CA . THR A 1 90 ? 16.559 -1.551 -7.977 1.00 80.00 90 THR A CA 1
ATOM 714 C C . THR A 1 90 ? 15.738 -0.706 -7.007 1.00 80.00 90 THR A C 1
ATOM 716 O O . THR A 1 90 ? 15.642 -0.975 -5.809 1.00 80.00 90 THR A O 1
ATOM 719 N N . TYR A 1 91 ? 15.118 0.344 -7.539 1.00 82.69 91 TYR A N 1
ATOM 720 C CA . TYR A 1 91 ? 13.979 0.995 -6.907 1.00 82.69 91 TYR A CA 1
ATOM 721 C C . TYR A 1 91 ? 12.730 0.191 -7.241 1.00 82.69 91 TYR A C 1
ATOM 723 O O . TYR A 1 91 ? 12.454 -0.015 -8.417 1.00 82.69 91 TYR A O 1
ATOM 731 N N . ASP A 1 92 ? 11.946 -0.198 -6.239 1.00 84.44 92 ASP A N 1
ATOM 732 C CA . ASP A 1 92 ? 10.744 -1.003 -6.467 1.00 84.44 92 ASP A CA 1
ATOM 733 C C . ASP A 1 92 ? 9.479 -0.248 -6.060 1.00 84.44 92 ASP A C 1
ATOM 735 O O . ASP A 1 92 ? 9.340 0.226 -4.922 1.00 84.44 92 ASP A O 1
ATOM 739 N N . ILE A 1 93 ? 8.519 -0.166 -6.984 1.00 88.12 93 ILE A N 1
ATOM 740 C CA . ILE A 1 93 ? 7.145 0.238 -6.682 1.00 88.12 93 ILE A CA 1
ATOM 741 C C . ILE A 1 93 ? 6.275 -1.012 -6.651 1.00 88.12 93 ILE A C 1
ATOM 743 O O . ILE A 1 93 ? 6.109 -1.696 -7.658 1.00 88.12 93 ILE A O 1
ATOM 747 N N . ILE A 1 94 ? 5.658 -1.249 -5.499 1.00 88.44 94 ILE A N 1
ATOM 748 C CA . ILE A 1 94 ? 4.768 -2.381 -5.271 1.00 88.44 94 ILE A CA 1
ATOM 749 C C . ILE A 1 94 ? 3.320 -1.884 -5.249 1.00 88.44 94 ILE A C 1
ATOM 751 O O . ILE A 1 94 ? 2.999 -0.879 -4.610 1.00 88.44 94 ILE A O 1
ATOM 755 N N . PHE A 1 95 ? 2.442 -2.612 -5.928 1.00 91.94 95 PHE A N 1
ATOM 756 C CA . PHE A 1 95 ? 0.995 -2.468 -5.859 1.00 91.94 95 PHE A CA 1
ATOM 757 C C . PHE A 1 95 ? 0.366 -3.784 -5.414 1.00 91.94 95 PHE A C 1
ATOM 759 O O . PHE A 1 95 ? 0.745 -4.862 -5.875 1.00 91.94 95 PHE A O 1
ATOM 766 N N . ILE A 1 96 ? -0.594 -3.680 -4.504 1.00 90.88 96 ILE A N 1
ATOM 767 C CA . ILE A 1 96 ? -1.230 -4.811 -3.845 1.00 90.88 96 ILE A CA 1
ATOM 768 C C . ILE A 1 96 ? -2.740 -4.708 -4.002 1.00 90.88 96 ILE A C 1
ATOM 770 O O . ILE A 1 96 ? -3.336 -3.705 -3.615 1.00 90.88 96 ILE A O 1
ATOM 774 N N . GLU A 1 97 ? -3.341 -5.777 -4.520 1.00 92.56 97 GLU A N 1
ATOM 775 C CA . GLU A 1 97 ? -4.775 -6.055 -4.439 1.00 92.56 97 GLU A CA 1
ATOM 776 C C . GLU A 1 97 ? -4.956 -7.145 -3.379 1.00 92.56 97 GLU A C 1
ATOM 778 O O . GLU A 1 97 ? -4.537 -8.288 -3.584 1.00 92.56 97 GLU A O 1
ATOM 783 N N . GLY A 1 98 ? -5.501 -6.784 -2.219 1.00 89.94 98 GLY A N 1
ATOM 784 C CA . GLY A 1 98 ? -5.551 -7.656 -1.052 1.00 89.94 98 GLY A CA 1
ATOM 785 C C . GLY A 1 98 ? -6.963 -7.887 -0.531 1.00 89.94 98 GLY A C 1
ATOM 786 O O . GLY A 1 98 ? -7.843 -7.041 -0.686 1.00 89.94 98 GLY A O 1
ATOM 787 N N . LYS A 1 99 ? -7.163 -9.029 0.129 1.00 89.25 99 LYS A N 1
ATOM 788 C CA . LYS A 1 99 ? -8.338 -9.285 0.970 1.00 89.25 99 LYS A CA 1
ATOM 789 C C . LYS A 1 99 ? -8.052 -8.996 2.435 1.00 89.25 99 LYS A C 1
ATOM 791 O O . LYS A 1 99 ? -6.945 -9.265 2.910 1.00 89.25 99 LYS A O 1
ATOM 796 N N . CYS A 1 100 ? -9.051 -8.493 3.146 1.00 88.19 100 CYS A N 1
ATOM 797 C CA . CYS A 1 100 ? -9.011 -8.309 4.588 1.00 88.19 100 CYS A CA 1
ATOM 798 C C . CYS A 1 100 ? -10.159 -9.045 5.288 1.00 88.19 100 CYS A C 1
ATOM 800 O O . CYS A 1 100 ? -11.203 -9.315 4.702 1.00 88.19 100 CYS A O 1
ATOM 802 N N . LEU A 1 101 ? -9.939 -9.370 6.560 1.00 87.69 101 LEU A N 1
ATOM 803 C CA . LEU A 1 101 ? -10.961 -9.901 7.456 1.00 87.69 101 LEU A CA 1
ATOM 804 C C . LEU A 1 101 ? -11.290 -8.835 8.499 1.00 87.69 101 LEU A C 1
ATOM 806 O O . LEU A 1 101 ? -10.413 -8.437 9.271 1.00 87.69 101 LEU A O 1
ATOM 810 N N . PHE A 1 102 ? -12.545 -8.392 8.549 1.00 87.12 102 PHE A N 1
ATOM 811 C CA . PHE A 1 102 ? -13.021 -7.519 9.616 1.00 87.12 102 PHE A CA 1
ATOM 812 C C . PHE A 1 102 ? -13.522 -8.347 10.805 1.00 87.12 102 PHE A C 1
ATOM 814 O O . PHE A 1 102 ? -14.547 -9.025 10.733 1.00 87.12 102 PHE A O 1
ATOM 821 N N . LEU A 1 103 ? -12.786 -8.313 11.916 1.00 86.56 103 LEU A N 1
ATOM 822 C CA . LEU A 1 103 ? -13.114 -9.065 13.127 1.00 86.56 103 LEU A CA 1
ATOM 823 C C . LEU A 1 103 ? -12.713 -8.264 14.366 1.00 86.56 103 LEU A C 1
ATOM 825 O O . LEU A 1 103 ? -11.615 -7.719 14.429 1.00 86.56 103 LEU A O 1
ATOM 829 N N . ASN A 1 104 ? -13.584 -8.230 15.380 1.00 86.81 104 ASN A N 1
ATOM 830 C CA . ASN A 1 104 ? -13.343 -7.517 16.642 1.00 86.81 104 ASN A CA 1
ATOM 831 C C . ASN A 1 104 ? -12.908 -6.052 16.436 1.00 86.81 104 ASN A C 1
ATOM 833 O O . ASN A 1 104 ? -11.979 -5.593 17.096 1.00 86.81 104 ASN A O 1
ATOM 837 N N . GLU A 1 105 ? -13.560 -5.348 15.503 1.00 85.12 105 GLU A N 1
ATOM 838 C CA . GLU A 1 105 ? -13.276 -3.941 15.166 1.00 85.12 105 GLU A CA 1
ATOM 839 C C . GLU A 1 105 ? -11.871 -3.701 14.577 1.00 85.12 105 GLU A C 1
ATOM 841 O O . GLU A 1 105 ? -11.333 -2.595 14.640 1.00 85.12 105 GLU A O 1
ATOM 846 N N . LYS A 1 106 ? -11.265 -4.734 13.980 1.00 89.38 106 LYS A N 1
ATOM 847 C CA . LYS A 1 106 ? -9.958 -4.662 13.316 1.00 89.38 106 LYS A CA 1
ATOM 848 C C . LYS A 1 106 ? -10.045 -5.203 11.902 1.00 89.38 106 LYS A C 1
ATOM 850 O O . LYS A 1 106 ? -10.703 -6.215 11.672 1.00 89.38 106 LYS A O 1
ATOM 855 N N . PHE A 1 107 ? -9.321 -4.573 10.984 1.00 89.88 107 PHE A N 1
ATOM 856 C CA . PHE A 1 107 ? -9.082 -5.131 9.657 1.00 89.88 107 PHE A CA 1
ATOM 857 C C . PHE A 1 107 ? -7.758 -5.887 9.674 1.00 89.88 107 PHE A C 1
ATOM 859 O O . PHE A 1 107 ? -6.693 -5.279 9.785 1.00 89.88 107 PHE A O 1
ATOM 866 N N . TYR A 1 108 ? -7.817 -7.207 9.568 1.00 88.88 108 TYR A N 1
ATOM 867 C CA . TYR A 1 108 ? -6.639 -8.050 9.390 1.00 88.88 108 TYR A CA 1
ATOM 868 C C . TYR A 1 108 ? -6.282 -8.091 7.905 1.00 88.88 108 TYR A C 1
ATOM 870 O O . TYR A 1 108 ? -7.137 -8.408 7.080 1.00 88.88 108 TYR A O 1
ATOM 878 N N . LEU A 1 109 ? -5.048 -7.722 7.561 1.00 87.88 109 LEU A N 1
ATOM 879 C CA . LEU A 1 109 ? -4.574 -7.643 6.179 1.00 87.88 109 LEU A CA 1
ATOM 880 C C . LEU A 1 109 ? -3.826 -8.931 5.792 1.00 87.88 109 LEU A C 1
ATOM 882 O O . LEU A 1 109 ? -3.277 -9.615 6.652 1.00 87.88 109 LEU A O 1
ATOM 886 N N . GLY A 1 110 ? -3.758 -9.233 4.492 1.00 74.81 110 GLY A N 1
ATOM 887 C CA . GLY A 1 110 ? -2.813 -10.221 3.958 1.00 74.81 110 GLY A CA 1
ATOM 888 C C . GLY A 1 110 ? -3.343 -11.632 3.669 1.00 74.81 110 GLY A C 1
ATOM 889 O O . GLY A 1 110 ? -2.567 -12.437 3.165 1.00 74.81 110 GLY A O 1
ATOM 890 N N . GLU A 1 111 ? -4.628 -11.947 3.890 1.00 66.19 111 GLU A N 1
ATOM 891 C CA . GLU A 1 111 ? -5.141 -13.323 3.691 1.00 66.19 111 GLU A CA 1
ATOM 892 C C . GLU A 1 111 ? -5.027 -13.830 2.238 1.00 66.19 111 GLU A C 1
ATOM 894 O O . GLU A 1 111 ? -4.816 -15.017 1.985 1.00 66.19 111 GLU A O 1
ATOM 899 N N . SER A 1 112 ? -5.145 -12.937 1.257 1.00 63.31 112 SER A N 1
ATOM 900 C CA . SER A 1 112 ? -4.906 -13.230 -0.157 1.00 63.31 112 SER A CA 1
ATOM 901 C C . SER A 1 112 ? -4.441 -11.957 -0.833 1.00 63.31 112 SER A C 1
ATOM 903 O O . SER A 1 112 ? -5.135 -10.942 -0.759 1.00 63.31 112 SER A O 1
ATOM 905 N N . VAL A 1 113 ? -3.259 -11.998 -1.445 1.00 79.75 113 VAL A N 1
ATOM 906 C CA . VAL A 1 113 ? -2.613 -10.803 -1.978 1.00 79.75 113 VAL A CA 1
ATOM 907 C C . VAL A 1 113 ? -2.150 -11.081 -3.400 1.00 79.75 113 VAL A C 1
ATOM 909 O O . VAL A 1 113 ? -1.305 -11.945 -3.639 1.00 79.75 113 VAL A O 1
ATOM 912 N N . LYS A 1 114 ? -2.694 -10.336 -4.361 1.00 87.94 114 LYS A N 1
ATOM 913 C CA . LYS A 1 114 ? -2.078 -10.199 -5.678 1.00 87.94 114 LYS A CA 1
ATOM 914 C C . LYS A 1 114 ? -1.117 -9.023 -5.624 1.00 87.94 114 LYS A C 1
ATOM 916 O O . LYS A 1 114 ? -1.511 -7.901 -5.309 1.00 87.94 114 LYS A O 1
ATOM 921 N N . VAL A 1 115 ? 0.142 -9.298 -5.932 1.00 88.38 115 VAL A N 1
ATOM 922 C CA . VAL A 1 115 ? 1.237 -8.336 -5.876 1.00 88.38 115 VAL A CA 1
ATOM 923 C C . VAL A 1 115 ? 1.735 -8.083 -7.280 1.00 88.38 115 VAL A C 1
ATOM 925 O O . VAL A 1 115 ? 2.012 -9.020 -8.025 1.00 88.38 115 VAL A O 1
ATOM 928 N N . THR A 1 116 ? 1.871 -6.812 -7.623 1.00 90.69 116 THR A N 1
ATOM 929 C CA . THR A 1 116 ? 2.557 -6.368 -8.832 1.00 90.69 116 THR A CA 1
ATOM 930 C C . THR A 1 116 ? 3.703 -5.463 -8.411 1.00 90.69 116 THR A C 1
ATOM 932 O O . THR A 1 116 ? 3.466 -4.400 -7.844 1.00 90.69 116 THR A O 1
ATOM 935 N N . SER A 1 117 ? 4.935 -5.888 -8.669 1.00 90.69 117 SER A N 1
ATOM 936 C CA . SER A 1 117 ? 6.144 -5.096 -8.447 1.00 90.69 117 SER A CA 1
ATOM 937 C C . SER A 1 117 ? 6.702 -4.623 -9.782 1.00 90.69 117 SER A C 1
ATOM 939 O O . SER A 1 117 ? 6.814 -5.412 -10.725 1.00 90.69 117 SER A O 1
ATOM 941 N N . LEU A 1 118 ? 7.039 -3.340 -9.850 1.00 90.75 118 LEU A N 1
ATOM 942 C CA . LEU A 1 118 ? 7.785 -2.732 -10.944 1.00 90.75 118 LEU A CA 1
ATOM 943 C C . LEU A 1 118 ? 9.142 -2.293 -10.413 1.00 90.75 118 LEU A C 1
ATOM 945 O O . LEU A 1 118 ? 9.197 -1.504 -9.465 1.00 90.75 118 LEU A O 1
ATOM 949 N N . SER A 1 119 ? 10.200 -2.785 -11.044 1.00 89.88 119 SER A N 1
ATOM 950 C CA . SER A 1 119 ? 11.579 -2.506 -10.656 1.00 89.88 119 SER A CA 1
ATOM 951 C C . SER A 1 119 ? 12.240 -1.577 -11.668 1.00 89.88 119 SER A C 1
ATOM 953 O O . SER A 1 119 ? 12.049 -1.709 -12.881 1.00 89.88 119 SER A O 1
ATOM 955 N N . PHE A 1 120 ? 13.001 -0.621 -11.145 1.00 90.06 120 PHE A N 1
ATOM 956 C CA . PHE A 1 120 ? 13.697 0.419 -11.895 1.00 90.06 120 PHE A CA 1
ATOM 957 C C . PHE A 1 120 ? 15.174 0.392 -11.495 1.00 90.06 120 PHE A C 1
ATOM 959 O O . PHE A 1 120 ? 15.485 0.542 -10.311 1.00 90.06 120 PHE A O 1
ATOM 966 N N . TYR A 1 121 ? 16.093 0.217 -12.443 1.00 86.44 121 TYR A N 1
ATOM 967 C CA . TYR A 1 121 ? 17.530 0.158 -12.131 1.00 86.44 121 TYR A CA 1
ATOM 968 C C . TYR A 1 121 ? 18.106 1.510 -11.698 1.00 86.44 121 TYR A C 1
ATOM 970 O O . TYR A 1 121 ? 19.121 1.564 -11.006 1.00 86.44 121 TYR A O 1
ATOM 978 N N . ASP A 1 122 ? 17.468 2.612 -12.094 1.00 85.50 122 ASP A N 1
ATOM 979 C CA . ASP A 1 122 ? 17.911 3.955 -11.747 1.00 85.50 122 ASP A CA 1
ATOM 980 C C . ASP A 1 122 ? 16.751 4.916 -11.447 1.00 85.50 122 ASP A C 1
ATOM 982 O O . ASP A 1 122 ? 15.578 4.682 -11.754 1.00 85.50 122 ASP A O 1
ATOM 986 N N . GLN A 1 123 ? 17.101 6.030 -10.800 1.00 84.12 123 GLN A N 1
ATOM 987 C CA . GLN A 1 123 ? 16.151 7.069 -10.410 1.00 84.12 123 GLN A CA 1
ATOM 988 C C . GLN A 1 123 ? 15.550 7.800 -11.628 1.00 84.12 123 GLN A C 1
ATOM 990 O O . GLN A 1 123 ? 14.419 8.265 -11.540 1.00 84.12 123 GLN A O 1
ATOM 995 N N . ASP A 1 124 ? 16.254 7.892 -12.763 1.00 88.81 124 ASP A N 1
ATOM 996 C CA . ASP A 1 124 ? 15.747 8.560 -13.976 1.00 88.81 124 ASP A CA 1
ATOM 997 C C . ASP A 1 124 ? 14.600 7.762 -14.616 1.00 88.81 124 ASP A C 1
ATOM 999 O O . ASP A 1 124 ? 13.578 8.324 -15.014 1.00 88.81 124 ASP A O 1
ATOM 1003 N N . SER A 1 125 ? 14.736 6.440 -14.652 1.00 87.31 125 SER A N 1
ATOM 1004 C CA . SER A 1 125 ? 13.720 5.494 -15.106 1.00 87.31 125 SER A CA 1
ATOM 1005 C C . SER A 1 125 ? 12.497 5.537 -14.192 1.00 87.31 125 SER A C 1
ATOM 1007 O O . SER A 1 125 ? 11.364 5.615 -14.676 1.00 87.31 125 SER A O 1
ATOM 1009 N N . LEU A 1 126 ? 12.716 5.611 -12.874 1.00 87.31 126 LEU A N 1
ATOM 1010 C CA . LEU A 1 126 ? 11.657 5.836 -11.889 1.00 87.31 126 LEU A CA 1
ATOM 1011 C C . LEU A 1 126 ? 10.927 7.170 -12.123 1.00 87.31 126 LEU A C 1
ATOM 1013 O O . LEU A 1 126 ? 9.698 7.193 -12.190 1.00 87.31 126 LEU A O 1
ATOM 1017 N N . ASP A 1 127 ? 11.664 8.269 -12.298 1.00 87.38 127 ASP A N 1
ATOM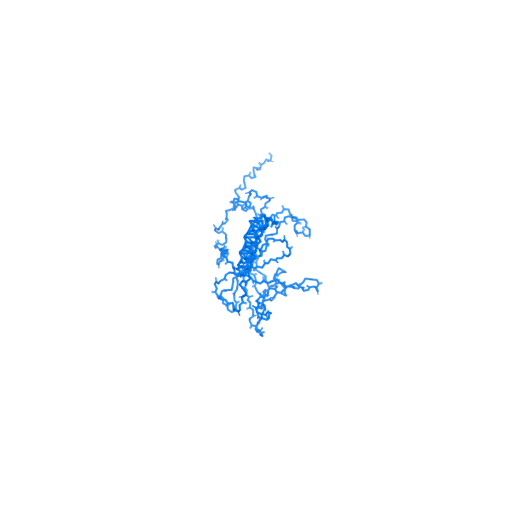 1018 C CA . ASP A 1 127 ? 11.102 9.611 -12.512 1.00 87.38 127 ASP A CA 1
ATOM 1019 C C . ASP A 1 127 ? 10.323 9.712 -13.836 1.00 87.38 127 ASP A C 1
ATOM 1021 O O . ASP A 1 127 ? 9.342 10.456 -13.941 1.00 87.38 127 ASP A O 1
ATOM 1025 N N . LYS A 1 128 ? 10.723 8.927 -14.842 1.00 90.56 128 LYS A N 1
ATOM 1026 C CA . LYS A 1 128 ? 10.036 8.795 -16.136 1.00 90.56 128 LYS A CA 1
ATOM 1027 C C . LYS A 1 128 ? 8.913 7.757 -16.134 1.00 90.56 128 LYS A C 1
ATOM 1029 O O . LYS A 1 128 ? 8.267 7.598 -17.166 1.00 90.56 128 LYS A O 1
ATOM 1034 N N . ASN A 1 129 ? 8.663 7.074 -15.013 1.00 89.62 129 ASN A N 1
ATOM 1035 C CA . ASN A 1 129 ? 7.722 5.955 -14.899 1.00 89.62 129 ASN A CA 1
ATOM 1036 C C . ASN A 1 129 ? 7.978 4.839 -15.931 1.00 89.62 129 ASN A C 1
ATOM 1038 O O . ASN A 1 129 ? 7.030 4.242 -16.440 1.00 89.62 129 ASN A O 1
ATOM 1042 N N . ARG A 1 130 ? 9.247 4.565 -16.251 1.00 90.31 130 ARG A N 1
ATOM 1043 C CA . ARG A 1 130 ? 9.664 3.526 -17.201 1.00 90.31 130 ARG A CA 1
ATOM 1044 C C . ARG A 1 130 ? 10.300 2.359 -16.471 1.00 90.31 130 ARG A C 1
ATOM 1046 O O . ARG A 1 130 ? 11.445 2.470 -16.062 1.00 90.31 130 ARG A O 1
ATOM 1053 N N . TYR A 1 131 ? 9.562 1.276 -16.279 1.00 89.94 131 TYR A N 1
ATOM 1054 C CA . TYR A 1 131 ? 10.058 0.136 -15.509 1.00 89.94 131 TYR A CA 1
ATOM 1055 C C . TYR A 1 131 ? 10.906 -0.802 -16.372 1.00 89.94 131 TYR A C 1
ATOM 1057 O O . TYR A 1 131 ? 10.589 -1.040 -17.541 1.00 89.94 131 TYR A O 1
ATOM 1065 N N . ASP A 1 132 ? 11.951 -1.372 -15.783 1.00 89.06 132 ASP A N 1
ATOM 1066 C CA . ASP A 1 132 ? 12.839 -2.330 -16.443 1.00 89.06 132 ASP A CA 1
ATOM 1067 C C . ASP A 1 132 ? 12.286 -3.753 -16.339 1.00 89.06 132 ASP A C 1
ATOM 1069 O O . ASP A 1 132 ? 12.210 -4.495 -17.326 1.00 89.06 132 ASP A O 1
ATOM 1073 N N . GLU A 1 133 ? 11.832 -4.111 -15.139 1.00 87.69 133 GLU A N 1
ATOM 1074 C CA . GLU A 1 133 ? 11.336 -5.442 -14.815 1.00 87.69 133 GLU A CA 1
ATOM 1075 C C . GLU A 1 133 ? 9.959 -5.377 -14.156 1.00 87.69 133 GLU A C 1
ATOM 1077 O O . GLU A 1 133 ? 9.604 -4.421 -13.464 1.00 87.69 133 GLU A O 1
ATOM 1082 N N . ILE A 1 134 ? 9.169 -6.418 -14.405 1.00 90.00 134 ILE A N 1
ATOM 1083 C CA . ILE A 1 134 ? 7.855 -6.611 -13.803 1.00 90.00 134 ILE A CA 1
ATOM 1084 C C . ILE A 1 134 ? 7.797 -7.989 -13.169 1.00 90.00 134 ILE A C 1
ATOM 1086 O O . ILE A 1 134 ? 8.102 -8.999 -13.807 1.00 90.00 134 ILE A O 1
ATOM 1090 N N . PHE A 1 135 ? 7.317 -8.022 -11.935 1.00 87.44 135 PHE A N 1
ATOM 1091 C CA . PHE A 1 135 ? 6.993 -9.246 -11.230 1.00 87.44 135 PHE A CA 1
ATOM 1092 C C . PHE A 1 135 ? 5.528 -9.207 -10.798 1.00 87.44 135 PHE A C 1
ATOM 1094 O O . PHE A 1 135 ? 5.089 -8.257 -10.153 1.00 87.44 135 PHE A O 1
ATOM 1101 N N . VAL A 1 136 ? 4.765 -10.240 -11.158 1.00 86.56 136 VAL A N 1
ATOM 1102 C CA . VAL A 1 136 ? 3.378 -10.416 -10.714 1.00 86.56 136 VAL A CA 1
ATOM 1103 C C . VAL A 1 136 ? 3.272 -11.760 -10.018 1.00 86.56 136 VAL A C 1
ATOM 1105 O O . VAL A 1 136 ? 3.543 -12.792 -10.633 1.00 86.56 136 VAL A O 1
ATOM 1108 N N . SER A 1 137 ? 2.837 -11.758 -8.763 1.00 83.94 137 SER A N 1
ATOM 1109 C CA . SER A 1 137 ? 2.521 -12.980 -8.027 1.00 83.94 137 SER A CA 1
ATOM 1110 C C . SER A 1 137 ? 1.154 -12.887 -7.368 1.00 83.94 137 SER A C 1
ATOM 1112 O O . SER A 1 137 ? 0.561 -11.819 -7.202 1.00 83.94 137 SER A O 1
ATOM 1114 N N . THR A 1 138 ? 0.596 -14.042 -7.035 1.00 82.25 138 THR A N 1
ATOM 1115 C CA . THR A 1 138 ? -0.597 -14.137 -6.199 1.00 82.25 138 THR A CA 1
ATOM 1116 C C . THR A 1 138 ? -0.317 -15.202 -5.170 1.00 82.25 138 THR A C 1
ATOM 1118 O O . THR A 1 138 ? -0.226 -16.381 -5.506 1.00 82.25 138 THR A O 1
ATOM 1121 N N . GLU A 1 139 ? -0.139 -14.771 -3.931 1.00 69.75 139 GLU A N 1
ATOM 1122 C CA . GLU A 1 139 ? 0.233 -15.648 -2.833 1.00 69.75 139 GLU A CA 1
ATOM 1123 C C . GLU A 1 139 ? -0.651 -15.349 -1.616 1.00 69.75 139 GLU A C 1
ATOM 1125 O O . GLU A 1 139 ? -1.065 -14.202 -1.398 1.00 69.75 139 GLU A O 1
ATOM 1130 N N . PRO A 1 140 ? -1.003 -16.374 -0.826 1.00 62.06 140 PRO A N 1
ATOM 1131 C CA . PRO A 1 140 ? -1.517 -16.141 0.513 1.00 62.06 140 PRO A CA 1
ATOM 1132 C C . PRO A 1 140 ? -0.377 -15.585 1.383 1.00 62.06 140 PRO A C 1
ATOM 1134 O O . PRO A 1 140 ? 0.700 -16.172 1.413 1.00 62.06 140 PRO A O 1
ATOM 1137 N N . ASN A 1 141 ? -0.627 -14.496 2.117 1.00 57.84 141 ASN A N 1
ATOM 1138 C CA . ASN A 1 141 ? 0.276 -13.915 3.124 1.00 57.84 141 ASN A CA 1
ATOM 1139 C C . ASN A 1 141 ? 1.591 -13.304 2.596 1.00 57.84 141 ASN A C 1
ATOM 1141 O O . ASN A 1 141 ? 2.674 -13.851 2.785 1.00 57.84 141 ASN A O 1
ATOM 1145 N N . LEU A 1 142 ? 1.519 -12.103 2.011 1.00 64.31 142 LEU A N 1
ATOM 1146 C CA . LEU A 1 142 ? 2.715 -11.317 1.676 1.00 64.31 142 LEU A CA 1
ATOM 1147 C C . LEU A 1 142 ? 3.387 -10.734 2.934 1.00 64.31 142 LEU A C 1
ATOM 1149 O O . LEU A 1 142 ? 2.734 -10.016 3.686 1.00 64.31 142 LEU A O 1
ATOM 1153 N N . THR A 1 143 ? 4.706 -10.904 3.086 1.00 55.84 143 THR A N 1
ATOM 1154 C CA . THR A 1 143 ? 5.528 -10.420 4.223 1.00 55.84 143 THR A CA 1
ATOM 1155 C C . THR A 1 143 ? 5.399 -8.916 4.536 1.00 55.84 143 THR A C 1
ATOM 1157 O O . THR A 1 143 ? 5.602 -8.489 5.675 1.00 55.84 143 THR A O 1
ATOM 1160 N N . ASP A 1 144 ? 5.034 -8.080 3.556 1.00 56.06 144 ASP A N 1
ATOM 1161 C CA . ASP A 1 144 ? 4.832 -6.638 3.781 1.00 56.06 144 ASP A CA 1
ATOM 1162 C C . ASP A 1 144 ? 3.541 -6.313 4.562 1.00 56.06 144 ASP A C 1
ATOM 1164 O O . ASP A 1 144 ? 3.463 -5.263 5.204 1.00 56.06 144 ASP A O 1
ATOM 1168 N N . PHE A 1 145 ? 2.579 -7.244 4.585 1.00 62.66 145 PHE A N 1
ATOM 1169 C CA . PHE A 1 145 ? 1.329 -7.171 5.357 1.00 62.66 145 PHE A CA 1
ATOM 1170 C C . PHE A 1 145 ? 1.095 -8.387 6.263 1.00 62.66 145 PHE A C 1
ATOM 1172 O O . PHE A 1 145 ? 0.071 -8.467 6.937 1.00 62.66 145 PHE A O 1
ATOM 1179 N N . GLU A 1 146 ? 2.033 -9.330 6.301 1.00 63.41 146 GLU A N 1
ATOM 1180 C CA . GLU A 1 146 ? 1.970 -10.513 7.146 1.00 63.41 146 GLU A CA 1
ATOM 1181 C C . GLU A 1 146 ? 1.915 -10.086 8.617 1.00 63.41 146 GLU A C 1
ATOM 1183 O O . GLU A 1 146 ? 2.753 -9.319 9.097 1.00 63.41 146 GLU A O 1
ATOM 1188 N N . ASN A 1 147 ? 0.890 -10.555 9.333 1.00 66.00 147 ASN A N 1
ATOM 1189 C CA . ASN A 1 147 ? 0.574 -10.125 10.701 1.00 66.00 147 ASN A CA 1
ATOM 1190 C C . ASN A 1 147 ? 0.280 -8.615 10.838 1.00 66.00 147 ASN A C 1
ATOM 1192 O O . ASN A 1 147 ? 0.437 -8.046 11.921 1.00 66.00 147 ASN A O 1
ATOM 1196 N N . GLY A 1 148 ? -0.125 -7.967 9.744 1.00 80.94 148 GLY A N 1
ATOM 1197 C CA . GLY A 1 148 ? -0.563 -6.581 9.711 1.00 80.94 148 GLY A CA 1
ATOM 1198 C C . GLY A 1 148 ? -2.044 -6.445 10.065 1.00 80.94 148 GLY A C 1
ATOM 1199 O O . GLY A 1 148 ? -2.891 -7.181 9.558 1.00 80.94 148 GLY A O 1
ATOM 1200 N N . SER A 1 149 ? -2.378 -5.474 10.908 1.00 88.94 149 SER A N 1
ATOM 1201 C CA . SER A 1 149 ? -3.768 -5.120 11.199 1.00 88.94 149 SER A CA 1
ATOM 1202 C C . SER A 1 149 ? -3.960 -3.617 11.236 1.00 88.94 149 SER A C 1
ATOM 1204 O O . SER A 1 149 ? -3.087 -2.885 11.696 1.00 88.94 149 SER A O 1
ATOM 1206 N N . ILE A 1 150 ? -5.125 -3.162 10.809 1.00 91.25 150 ILE A N 1
ATOM 1207 C CA . ILE A 1 150 ? -5.556 -1.777 10.945 1.00 91.25 150 ILE A CA 1
ATOM 1208 C C . ILE A 1 150 ? -6.566 -1.758 12.088 1.00 91.25 150 ILE A C 1
ATOM 1210 O O . ILE A 1 150 ? -7.582 -2.452 12.032 1.00 91.25 150 ILE A O 1
ATOM 1214 N N . GLU A 1 151 ? -6.246 -1.032 13.156 1.00 92.06 151 GLU A N 1
ATOM 1215 C CA . GLU A 1 151 ? -7.030 -1.013 14.394 1.00 92.06 151 GLU A CA 1
ATOM 1216 C C . GLU A 1 151 ? -7.206 0.408 14.931 1.00 92.06 151 GLU A C 1
ATOM 1218 O O . GLU A 1 151 ? -6.356 1.277 14.731 1.00 92.06 151 GLU A O 1
ATOM 1223 N N . GLN A 1 152 ? -8.318 0.657 15.619 1.00 87.81 152 GLN A N 1
ATOM 1224 C CA . GLN A 1 152 ? -8.586 1.949 16.236 1.00 87.81 152 GLN A CA 1
ATOM 1225 C C . GLN A 1 152 ? -7.922 2.034 17.617 1.00 87.81 152 GLN A C 1
ATOM 1227 O O . GLN A 1 152 ? -8.244 1.280 18.534 1.00 87.81 152 GLN A O 1
ATOM 1232 N N . ASN A 1 153 ? -7.009 2.989 17.794 1.00 84.50 153 ASN A N 1
ATOM 1233 C CA . ASN A 1 153 ? -6.405 3.314 19.083 1.00 84.50 153 ASN A CA 1
ATOM 1234 C C . ASN A 1 153 ? -6.948 4.651 19.594 1.00 84.50 153 ASN A C 1
ATOM 1236 O O . ASN A 1 153 ? -6.521 5.718 19.149 1.00 84.50 153 ASN A O 1
ATOM 1240 N N . LYS A 1 154 ? -7.878 4.584 20.555 1.00 78.25 154 LYS A N 1
ATOM 1241 C CA . LYS A 1 154 ? -8.605 5.728 21.135 1.00 78.25 154 LYS A CA 1
ATOM 1242 C C . LYS A 1 154 ? -9.322 6.561 20.065 1.00 78.25 154 LYS A C 1
ATOM 1244 O O . LYS A 1 154 ? -10.496 6.327 19.809 1.00 78.25 154 LYS A O 1
ATOM 1249 N N . ASN A 1 155 ? -8.607 7.482 19.424 1.00 79.06 155 ASN A N 1
ATOM 1250 C CA . ASN A 1 155 ? -9.149 8.441 18.463 1.00 79.06 155 ASN A CA 1
ATOM 1251 C C . ASN A 1 155 ? -8.507 8.338 17.070 1.00 79.06 155 ASN A C 1
ATOM 1253 O O . ASN A 1 155 ? -8.772 9.178 16.219 1.00 79.06 155 ASN A O 1
ATOM 1257 N N . GLN A 1 156 ? -7.643 7.351 16.826 1.00 87.75 156 GLN A N 1
ATOM 1258 C CA . GLN A 1 156 ? -6.922 7.257 15.561 1.00 87.75 156 GLN A CA 1
ATOM 1259 C C . GLN A 1 156 ? -6.785 5.812 15.101 1.00 87.75 156 GLN A C 1
ATOM 1261 O O . GLN A 1 156 ? -6.395 4.938 15.874 1.00 87.75 156 GLN A O 1
ATOM 1266 N N . TRP A 1 157 ? -7.065 5.572 13.825 1.00 91.12 157 TRP A N 1
ATOM 1267 C CA . TRP A 1 157 ? -6.719 4.314 13.175 1.00 91.12 157 TRP A CA 1
ATOM 1268 C C . TRP A 1 157 ? -5.207 4.206 12.981 1.00 91.12 157 TRP A C 1
ATOM 1270 O O . TRP A 1 157 ? -4.558 5.142 12.512 1.00 91.12 157 TRP A O 1
ATOM 1280 N N . VAL A 1 158 ? -4.641 3.061 13.347 1.00 91.50 158 VAL A N 1
ATOM 1281 C CA . VAL A 1 158 ? -3.213 2.765 13.229 1.00 91.50 158 VAL A CA 1
ATOM 1282 C C . VAL A 1 158 ? -3.015 1.507 12.397 1.00 91.50 158 VAL A C 1
ATOM 1284 O O . VAL A 1 158 ? -3.739 0.526 12.554 1.00 91.50 158 VAL A O 1
ATOM 1287 N N . TYR A 1 159 ? -2.018 1.528 11.518 1.00 90.62 159 TYR A N 1
ATOM 1288 C CA . TYR A 1 159 ? -1.459 0.323 10.929 1.00 90.62 159 TYR A CA 1
ATOM 1289 C C . TYR A 1 159 ? -0.466 -0.293 11.910 1.00 90.62 159 TYR A C 1
ATOM 1291 O O . TYR A 1 159 ? 0.588 0.276 12.191 1.00 90.62 159 TYR A O 1
ATOM 1299 N N . ARG A 1 160 ? -0.820 -1.455 12.446 1.00 88.81 160 ARG A N 1
ATOM 1300 C CA . ARG A 1 160 ? 0.005 -2.254 13.343 1.00 88.81 160 ARG A CA 1
ATOM 1301 C C . ARG A 1 160 ? 0.672 -3.361 12.542 1.00 88.81 160 ARG A C 1
ATOM 1303 O O . ARG A 1 160 ? -0.015 -4.160 11.912 1.00 88.81 160 ARG A O 1
ATOM 1310 N N . ARG A 1 161 ? 2.001 -3.413 12.584 1.00 83.50 161 ARG A N 1
ATOM 1311 C CA . ARG A 1 161 ? 2.821 -4.429 11.911 1.00 83.50 161 ARG A CA 1
ATOM 1312 C C . ARG A 1 161 ? 3.745 -5.092 12.922 1.00 83.50 161 ARG A C 1
ATOM 1314 O O . ARG A 1 161 ? 4.352 -4.410 13.749 1.00 83.50 161 ARG A O 1
ATOM 1321 N N . LYS A 1 162 ? 3.882 -6.415 12.839 1.00 76.69 162 LYS A N 1
ATOM 1322 C CA . LYS A 1 162 ? 4.807 -7.190 13.671 1.00 76.69 162 LYS A CA 1
ATOM 1323 C C . LYS A 1 162 ? 5.995 -7.661 12.829 1.00 76.69 162 LYS A C 1
ATOM 1325 O O . LYS A 1 162 ? 5.806 -8.398 11.870 1.00 76.69 162 LYS A O 1
ATOM 1330 N N . ILE A 1 163 ? 7.210 -7.255 13.193 1.00 73.50 163 ILE A N 1
ATOM 1331 C CA . ILE A 1 163 ? 8.462 -7.654 12.529 1.00 73.50 163 ILE A CA 1
ATOM 1332 C C . ILE A 1 163 ? 9.397 -8.221 13.599 1.00 73.50 163 ILE A C 1
ATOM 1334 O O . ILE A 1 163 ? 9.727 -7.516 14.548 1.00 73.50 163 ILE A O 1
ATOM 1338 N N . ASN A 1 164 ? 9.836 -9.478 13.460 1.00 72.56 164 ASN A N 1
ATOM 1339 C CA . ASN A 1 164 ? 10.768 -10.134 14.397 1.00 72.56 164 ASN A CA 1
ATOM 1340 C C . ASN A 1 164 ? 10.360 -9.990 15.878 1.00 72.56 164 ASN A C 1
ATOM 1342 O O . ASN A 1 164 ? 11.166 -9.613 16.723 1.00 72.56 164 ASN A O 1
ATOM 1346 N N . ASP A 1 165 ? 9.082 -10.232 16.177 1.00 76.81 165 ASP A N 1
ATOM 1347 C CA . ASP A 1 165 ? 8.480 -10.057 17.509 1.00 76.81 165 ASP A CA 1
ATOM 1348 C C . ASP A 1 165 ? 8.409 -8.628 18.065 1.00 76.81 165 ASP A C 1
ATOM 1350 O O . ASP A 1 165 ? 7.865 -8.421 19.151 1.00 76.81 165 ASP A O 1
ATOM 1354 N N . ILE A 1 166 ? 8.841 -7.631 17.295 1.00 78.50 166 ILE A N 1
ATOM 1355 C CA . ILE A 1 166 ? 8.684 -6.217 17.618 1.00 78.50 166 ILE A CA 1
ATOM 1356 C C . ILE A 1 166 ? 7.445 -5.677 16.912 1.00 78.50 166 ILE A C 1
ATOM 1358 O O . ILE A 1 166 ? 7.216 -5.908 15.724 1.00 78.50 166 ILE A O 1
ATOM 1362 N N . GLU A 1 167 ? 6.637 -4.946 17.665 1.00 83.44 167 GLU A N 1
ATOM 1363 C CA . GLU A 1 167 ? 5.437 -4.305 17.162 1.00 83.44 167 GLU A CA 1
ATOM 1364 C C . GLU A 1 167 ? 5.682 -2.840 16.821 1.00 83.44 167 GLU A C 1
ATOM 1366 O O . GLU A 1 167 ? 6.203 -2.072 17.633 1.00 83.44 167 GLU A O 1
ATOM 1371 N N . TYR A 1 168 ? 5.240 -2.457 15.630 1.00 83.69 168 TYR A N 1
ATOM 1372 C CA . TYR A 1 168 ? 5.295 -1.098 15.126 1.00 83.69 168 TYR A CA 1
ATOM 1373 C C . TYR A 1 168 ? 3.880 -0.597 14.859 1.00 83.69 168 TYR A C 1
ATOM 1375 O O . TYR A 1 168 ? 3.077 -1.295 14.244 1.00 83.69 168 TYR A O 1
ATOM 1383 N N . ASN A 1 169 ? 3.596 0.621 15.318 1.00 88.12 169 ASN A N 1
ATOM 1384 C CA . ASN A 1 169 ? 2.309 1.282 15.143 1.00 88.12 169 ASN A CA 1
ATOM 1385 C C . ASN A 1 169 ? 2.509 2.541 14.303 1.00 88.12 169 ASN A C 1
ATOM 1387 O O . ASN A 1 169 ? 3.201 3.470 14.724 1.00 88.12 169 ASN A O 1
ATOM 1391 N N . PHE A 1 170 ? 1.894 2.565 13.128 1.00 87.81 170 PHE A N 1
ATOM 1392 C CA . PHE A 1 170 ? 1.964 3.665 12.180 1.00 87.81 170 PHE A CA 1
ATOM 1393 C C . PHE A 1 170 ? 0.597 4.344 12.102 1.00 87.81 170 PHE A C 1
ATOM 1395 O O . PHE A 1 170 ? -0.353 3.747 11.592 1.00 87.81 170 PHE A O 1
ATOM 1402 N N . PRO A 1 171 ? 0.454 5.569 12.626 1.00 90.06 171 PRO A N 1
ATOM 1403 C CA . PRO A 1 171 ? -0.812 6.277 12.561 1.00 90.06 171 PRO A CA 1
ATOM 1404 C C . PRO A 1 171 ? -1.246 6.513 11.113 1.00 90.06 171 PRO A C 1
ATOM 1406 O O . PRO A 1 171 ? -0.427 6.882 10.269 1.00 90.06 171 PRO A O 1
ATOM 1409 N N . LEU A 1 172 ? -2.528 6.277 10.830 1.00 91.19 172 LEU A N 1
ATOM 1410 C CA . LEU A 1 172 ? -3.102 6.571 9.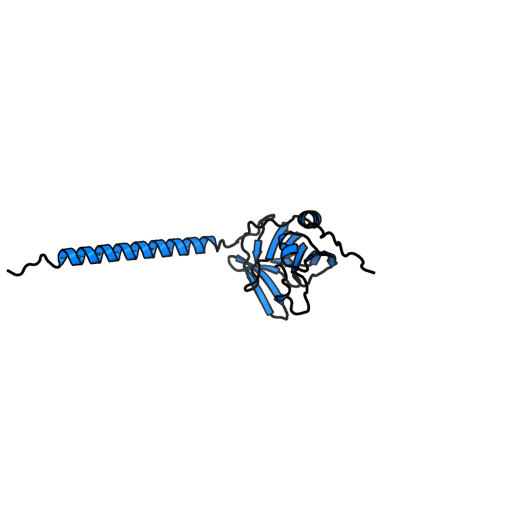526 1.00 91.19 172 LEU A CA 1
ATOM 1411 C C . LEU A 1 172 ? -3.475 8.049 9.433 1.00 91.19 172 LEU A C 1
ATOM 1413 O O . LEU A 1 172 ? -4.012 8.639 10.377 1.00 91.19 172 LEU A O 1
ATOM 1417 N N . GLU A 1 173 ? -3.250 8.613 8.253 1.00 91.12 173 GLU A N 1
ATOM 1418 C CA . GLU A 1 173 ? -3.648 9.969 7.882 1.00 91.12 173 GLU A CA 1
ATOM 1419 C C . GLU A 1 173 ? -4.376 9.947 6.536 1.00 91.12 173 GLU A C 1
ATOM 1421 O O . GLU A 1 173 ? -4.003 9.195 5.637 1.00 91.12 173 GLU A O 1
ATOM 1426 N N . ARG A 1 174 ? -5.419 10.768 6.360 1.00 90.88 174 ARG A N 1
ATOM 1427 C CA . ARG A 1 174 ? -6.097 10.870 5.057 1.00 90.88 174 ARG A CA 1
ATOM 1428 C C . ARG A 1 174 ? -5.144 11.471 4.030 1.00 90.88 174 ARG A C 1
ATOM 1430 O O . ARG A 1 174 ? -4.559 12.529 4.257 1.00 90.88 174 ARG A O 1
ATOM 1437 N N . SER A 1 175 ? -5.057 10.841 2.867 1.00 91.06 175 SER A N 1
ATOM 1438 C CA . SER A 1 175 ? -4.183 11.254 1.780 1.00 91.06 175 SER A CA 1
ATOM 1439 C C . SER A 1 175 ? -4.974 11.658 0.541 1.00 91.06 175 SER A C 1
ATOM 1441 O O . SER A 1 175 ? -6.024 11.107 0.228 1.00 91.06 175 SER A O 1
ATOM 1443 N N . LYS A 1 176 ? -4.428 12.624 -0.202 1.00 89.75 176 LYS A N 1
ATOM 1444 C CA . LYS A 1 176 ? -4.901 12.991 -1.547 1.00 89.75 176 LYS A CA 1
ATOM 1445 C C . LYS A 1 176 ? -4.147 12.251 -2.652 1.00 89.75 176 LYS A C 1
ATOM 1447 O O . LYS A 1 176 ? -4.322 12.574 -3.825 1.00 89.75 176 LYS A O 1
ATOM 1452 N N . LYS A 1 177 ? -3.235 11.342 -2.291 1.00 89.50 177 LYS A N 1
ATOM 1453 C CA . LYS A 1 177 ? -2.490 10.544 -3.262 1.00 89.50 177 LYS A CA 1
ATOM 1454 C C . LYS A 1 177 ? -3.481 9.740 -4.086 1.00 89.50 177 LYS A C 1
ATOM 1456 O O . LYS A 1 177 ? -4.320 9.076 -3.508 1.00 89.50 177 LYS A O 1
ATOM 1461 N N . ASP A 1 178 ? -3.344 9.772 -5.403 1.00 89.25 178 ASP A N 1
ATOM 1462 C CA . ASP A 1 178 ? -4.116 8.908 -6.289 1.00 89.25 178 ASP A CA 1
ATOM 1463 C C . ASP A 1 178 ? -3.390 7.566 -6.470 1.00 89.25 178 ASP A C 1
ATOM 1465 O O . ASP A 1 178 ? -2.288 7.514 -7.047 1.00 89.25 178 ASP A O 1
ATOM 1469 N N . ILE A 1 179 ? -3.975 6.501 -5.913 1.00 91.88 179 ILE A N 1
ATOM 1470 C CA . ILE A 1 179 ? -3.503 5.124 -6.088 1.00 91.88 179 ILE A CA 1
ATOM 1471 C C . ILE A 1 179 ? -4.459 4.367 -7.026 1.00 91.88 179 ILE A C 1
ATOM 1473 O O . ILE A 1 179 ? -5.678 4.510 -6.875 1.00 91.88 179 ILE A O 1
ATOM 1477 N N . PRO A 1 180 ? -3.936 3.547 -7.958 1.00 93.56 180 PRO A N 1
ATOM 1478 C CA . PRO A 1 180 ? -4.755 2.796 -8.914 1.00 93.56 180 PRO A CA 1
ATOM 1479 C C . PRO A 1 180 ? -5.830 1.926 -8.253 1.00 93.56 180 PRO A C 1
ATOM 1481 O O . PRO A 1 180 ? -5.680 1.516 -7.101 1.00 93.56 180 PRO A O 1
ATOM 1484 N N . ASN A 1 181 ? -6.908 1.622 -8.983 1.00 93.38 181 ASN A N 1
ATOM 1485 C CA . ASN A 1 181 ? -7.975 0.722 -8.526 1.00 93.38 181 ASN A CA 1
ATOM 1486 C C . ASN A 1 181 ? -7.747 -0.750 -8.887 1.00 93.38 181 ASN A C 1
ATOM 1488 O O . ASN A 1 181 ? -8.522 -1.598 -8.459 1.00 93.38 181 ASN A O 1
ATOM 1492 N N . SER A 1 182 ? -6.738 -1.054 -9.701 1.00 92.75 182 SER A N 1
ATOM 1493 C CA . SER A 1 182 ? -6.437 -2.416 -10.138 1.00 92.75 182 SER A CA 1
ATOM 1494 C C . SER A 1 182 ? -5.004 -2.541 -10.637 1.00 92.75 182 SER A C 1
ATOM 1496 O O . SER A 1 182 ? -4.355 -1.535 -10.941 1.00 92.75 182 SER A O 1
ATOM 1498 N N . THR A 1 183 ? -4.531 -3.780 -10.795 1.00 91.81 183 THR A N 1
ATOM 1499 C CA . THR A 1 183 ? -3.239 -4.042 -11.450 1.00 91.81 183 THR A CA 1
ATOM 1500 C C . THR A 1 183 ? -3.201 -3.464 -12.865 1.00 91.81 183 THR A C 1
ATOM 1502 O O . THR A 1 183 ? -2.190 -2.900 -13.258 1.00 91.81 183 THR A O 1
ATOM 1505 N N . ASP A 1 184 ? -4.295 -3.525 -13.625 1.00 93.19 184 ASP A N 1
ATOM 1506 C CA . ASP A 1 184 ? -4.318 -2.999 -14.995 1.00 93.19 184 ASP A CA 1
ATOM 1507 C C . ASP A 1 184 ? -4.186 -1.472 -15.024 1.00 93.19 184 ASP A C 1
ATOM 1509 O O . ASP A 1 184 ? -3.481 -0.921 -15.869 1.00 93.19 184 ASP A O 1
ATOM 1513 N N . GLU A 1 185 ? -4.849 -0.769 -14.101 1.00 95.25 185 GLU A N 1
ATOM 1514 C CA . GLU A 1 185 ? -4.671 0.679 -13.939 1.00 95.25 185 GLU A CA 1
ATOM 1515 C C . GLU A 1 185 ? -3.260 1.025 -13.461 1.00 95.25 185 GLU A C 1
ATOM 1517 O O . GLU A 1 185 ? -2.682 2.011 -13.919 1.00 95.25 185 GLU A O 1
ATOM 1522 N N . PHE A 1 186 ? -2.689 0.202 -12.577 1.00 93.88 186 PHE A N 1
ATOM 1523 C CA . PHE A 1 186 ? -1.310 0.352 -12.134 1.00 93.88 186 PHE A CA 1
ATOM 1524 C C . PHE A 1 186 ? -0.344 0.192 -13.307 1.00 93.88 186 PHE A C 1
ATOM 1526 O O . PHE A 1 186 ? 0.430 1.102 -13.564 1.00 93.88 186 PHE A O 1
ATOM 1533 N N . LEU A 1 187 ? -0.451 -0.871 -14.101 1.00 92.44 187 LEU A N 1
ATOM 1534 C CA . LEU A 1 187 ? 0.411 -1.088 -15.263 1.00 92.44 187 LEU A CA 1
ATOM 1535 C C . LEU A 1 187 ? 0.216 -0.042 -16.359 1.00 92.44 187 LEU A C 1
ATOM 1537 O O . LEU A 1 187 ? 1.177 0.312 -17.017 1.00 92.44 187 LEU A O 1
ATOM 1541 N N . LYS A 1 188 ? -0.984 0.518 -16.543 1.00 92.50 188 LYS A N 1
ATOM 1542 C CA . LYS A 1 188 ? -1.193 1.632 -17.490 1.00 92.50 188 LYS A CA 1
ATOM 1543 C C . LYS A 1 188 ? -0.514 2.929 -17.056 1.00 92.50 188 LYS A C 1
ATOM 1545 O O . LYS A 1 188 ? -0.274 3.794 -17.894 1.00 92.50 188 LYS A O 1
ATOM 1550 N N . LYS A 1 189 ? -0.254 3.093 -15.758 1.00 91.88 189 LYS A N 1
ATOM 1551 C CA . LYS A 1 189 ? 0.413 4.276 -15.204 1.00 91.88 189 LYS A CA 1
ATOM 1552 C C . LYS A 1 189 ? 1.920 4.283 -15.483 1.00 91.88 189 LYS A C 1
ATOM 1554 O O . LYS A 1 189 ? 2.520 5.354 -15.423 1.00 91.88 189 LYS A O 1
ATOM 1559 N N . TYR A 1 190 ? 2.509 3.125 -15.782 1.00 90.69 190 TYR A N 1
ATOM 1560 C CA . TYR A 1 190 ? 3.942 2.963 -16.015 1.00 90.69 190 TYR A CA 1
ATOM 1561 C C . TYR A 1 190 ? 4.196 2.345 -17.391 1.00 90.69 190 TYR A C 1
ATOM 1563 O O . TYR A 1 190 ? 3.520 1.417 -17.816 1.00 90.69 190 TYR A O 1
ATOM 1571 N N . GLU A 1 191 ? 5.190 2.847 -18.106 1.00 87.75 191 GLU A N 1
ATOM 1572 C CA . GLU A 1 191 ? 5.575 2.311 -19.410 1.00 87.75 191 GLU A CA 1
ATOM 1573 C C . GLU A 1 191 ? 6.689 1.276 -19.227 1.00 87.75 191 GLU A C 1
ATOM 1575 O O . GLU A 1 191 ? 7.549 1.432 -18.363 1.00 87.75 191 GLU A O 1
ATOM 1580 N N . LYS A 1 192 ? 6.713 0.216 -20.038 1.00 87.62 192 LYS A N 1
ATOM 1581 C CA . LYS A 1 192 ? 7.874 -0.680 -20.056 1.00 87.62 192 LYS A CA 1
ATOM 1582 C C . LYS A 1 192 ? 9.041 0.050 -20.718 1.00 87.62 192 LYS A C 1
ATOM 1584 O O . LYS A 1 192 ? 8.867 0.614 -21.796 1.00 87.62 192 LYS A O 1
ATOM 1589 N N . ALA A 1 193 ? 10.221 0.020 -20.110 1.00 83.44 193 ALA A N 1
ATOM 1590 C CA . ALA A 1 193 ? 11.427 0.528 -20.741 1.00 83.44 193 ALA A CA 1
ATOM 1591 C C . ALA A 1 193 ? 11.722 -0.282 -22.015 1.00 83.44 193 ALA A C 1
ATOM 1593 O O . ALA A 1 193 ? 11.817 -1.515 -21.986 1.00 83.44 193 ALA A O 1
ATOM 1594 N N . ASP A 1 194 ? 11.874 0.417 -23.142 1.00 77.38 194 ASP A N 1
ATOM 1595 C CA . ASP A 1 194 ? 12.368 -0.186 -24.375 1.00 77.38 194 ASP A CA 1
ATOM 1596 C C . ASP A 1 194 ? 13.801 -0.653 -24.127 1.00 77.38 194 ASP A C 1
ATOM 1598 O O . ASP A 1 194 ? 14.753 0.132 -24.111 1.00 77.38 194 ASP A O 1
ATOM 1602 N N . THR A 1 195 ? 13.965 -1.952 -23.910 1.00 58.34 195 THR A N 1
ATOM 1603 C CA . THR A 1 195 ? 15.276 -2.565 -23.739 1.00 58.34 195 THR A CA 1
ATOM 1604 C C . THR A 1 195 ? 15.948 -2.642 -25.106 1.00 58.34 195 THR A C 1
ATOM 1606 O O . THR A 1 195 ? 16.026 -3.693 -25.733 1.00 58.34 195 THR A O 1
ATOM 1609 N N . ASN A 1 196 ? 16.515 -1.524 -25.561 1.00 48.53 196 ASN A N 1
ATOM 1610 C CA . ASN A 1 196 ? 17.580 -1.529 -26.561 1.00 48.53 196 ASN A CA 1
ATOM 1611 C C . ASN A 1 196 ? 18.877 -2.045 -25.911 1.00 48.53 196 ASN A C 1
ATOM 1613 O O . ASN A 1 196 ? 19.915 -1.388 -25.949 1.00 48.53 196 ASN A O 1
ATOM 1617 N N . ARG A 1 197 ? 18.843 -3.239 -25.302 1.00 48.28 197 ARG A N 1
ATOM 1618 C CA . ARG A 1 197 ? 20.068 -4.016 -25.109 1.00 48.28 197 ARG A CA 1
ATOM 1619 C C . ARG A 1 197 ? 20.395 -4.585 -26.478 1.00 48.28 197 ARG A C 1
ATOM 1621 O O . ARG A 1 197 ? 19.971 -5.681 -26.828 1.00 48.28 197 ARG A O 1
ATOM 1628 N N . SER A 1 198 ? 21.096 -3.782 -27.276 1.00 42.00 198 SER A N 1
ATOM 1629 C CA . SER A 1 198 ? 21.820 -4.274 -28.436 1.00 42.00 198 SER A CA 1
ATOM 1630 C C . SER A 1 198 ? 22.624 -5.485 -27.983 1.00 42.00 198 SER A C 1
ATOM 1632 O O . SER A 1 198 ? 23.552 -5.359 -27.184 1.00 42.00 198 SER A O 1
ATOM 1634 N N . SER A 1 199 ? 22.225 -6.651 -28.469 1.00 41.31 199 SER A N 1
ATOM 1635 C CA . SER A 1 199 ? 23.038 -7.850 -28.545 1.00 41.31 199 SER A CA 1
ATOM 1636 C C . SER A 1 199 ? 24.299 -7.508 -29.336 1.00 41.31 199 SER A C 1
ATOM 1638 O O . SER A 1 199 ? 24.332 -7.619 -30.559 1.00 41.31 199 SER A O 1
ATOM 1640 N N . SER A 1 200 ? 25.310 -6.997 -28.641 1.00 37.34 200 SER A N 1
ATOM 1641 C CA . SER A 1 200 ? 26.689 -7.031 -29.100 1.00 37.34 200 SER A CA 1
ATOM 1642 C C . SER A 1 200 ? 27.214 -8.435 -28.810 1.00 37.34 200 SER A C 1
ATOM 1644 O O . SER A 1 200 ? 27.796 -8.675 -27.750 1.00 37.34 200 SER A O 1
ATOM 1646 N N . GLU A 1 201 ? 26.887 -9.357 -29.718 1.00 36.47 201 GLU A N 1
ATOM 1647 C CA . GLU A 1 201 ? 27.759 -10.495 -30.041 1.00 36.47 201 GLU A CA 1
ATOM 1648 C C . GLU A 1 201 ? 29.025 -9.997 -30.753 1.00 36.47 201 GLU A C 1
ATOM 1650 O O . GLU A 1 201 ? 28.933 -8.990 -31.498 1.00 36.47 201 GLU A O 1
#

pLDDT: mean 77.28, std 15.93, range [36.47, 95.25]

Foldseek 3Di:
DDDPPPCVVVVVVVVVVVVVVVVVVVVVVVVVVVVVVVQPPQDQDADAPFKKWWDDPPAAIKIKGHNDQFWIKIWHTFDDCVNDPDRPQWTKTKIWTWTWHCDPQKTQTFQKIWIKIFTHNDPVCVVQLAGADIDTDIDGGDQVRHRWMFHDDPRFTWTWDADPNDIDTTTIDTDPDDDDPDPVRVCVSHHHPPPPPPPPD

Sequence (201 aa):
MKNKNGILPILLMTLTTLTAITLWYFLVIKKENAKNEIANREITEIVYGEIYSFIEQGTRSGYIKFIDEESYLAMPSTKSPEASFGDAETYDIIFIEGKCLFLNEKFYLGESVKVTSLSFYDQDSLDKNRYDEIFVSTEPNLTDFENGSIEQNKNQWVYRRKINDIEYNFPLERSKKDIPNSTDEFLKKYEKADTNRSSSE

Secondary structure (DSSP, 8-state):
---TTSSHHHHHHHHHHHHHHHHHHHHHHHHHHHHHHHH-----S--TT-EEEEE-TTSPEEEEEE-SSSEEEEEPPPB-GGGSSS---SEEEEEEEEEEEEETTEEEEEEEEEEEEEEESSHHHHHTTEESEEEEEEESS-TTTTT-EEEEETTEEEEEEEETTEEEEEE-EEE-----SSHHHHHHHSEEP--------

Radius of gyration: 26.08 Å; chains: 1; bounding box: 43×88×70 Å